Protein AF-A0A968KJP9-F1 (afdb_monomer)

Solvent-accessible surface area (backbone atoms only — not comparable to full-atom values): 11011 Å² total; per-residue (Å²): 133,86,78,61,75,66,46,77,35,29,35,32,30,33,51,67,34,71,71,40,53,52,52,50,55,53,51,51,50,53,46,52,53,37,49,54,53,32,71,74,42,84,50,65,73,59,25,54,52,38,49,50,57,37,49,52,49,53,47,50,64,68,68,53,72,48,63,34,83,79,49,72,43,81,52,61,67,61,51,40,70,76,46,66,55,70,93,40,37,48,69,38,49,21,31,30,42,62,46,79,44,70,59,84,79,68,97,57,59,80,85,64,32,52,47,84,45,72,44,83,71,43,69,69,66,92,70,72,46,73,50,74,90,51,44,67,58,47,61,66,72,53,74,61,90,68,82,57,78,72,56,93,82,61,67,75,80,77,64,63,72,63,54,50,71,43,72,44,70,46,99,82,54,53,36,32,54,76,46,80,43,80,49,131

Sequence (184 aa):
YRHQLPVQAYVVLELNGPAYQKWLAEAQKDLEIARNKVEREKNDKKKKSRKRDLKEIEIKIAMQSKLFAVDAGQEPGVLRNKYPDRSKYIIAPAAFKIHREKIYSKPLPASKRYFLSGRVDEILVEDIHVPNEFREFFIAEIKSPTIQYLPHDKPTSDLKPRYSVTVNYGKRYEPWIAAVNKLE

Secondary structure (DSSP, 8-state):
--PPPPEEEEEEEEESSHHHHHHHHHHHHHHHHHHHHHHT---HHHHHHHHHHHHHHHHHHHH--SEEEEEEES-HHHHHHH---TTTEEEEEEEEEEEEEEP-SS---GGGSEEEEEEEEEES----B--GGGHHHHHHH-SS-------TTS-GGGG--SEEEEEEE-TT--EEEEEEEE--

Structure (mmCIF, N/CA/C/O backbone):
data_AF-A0A968KJP9-F1
#
_entry.id   AF-A0A968KJP9-F1
#
loop_
_atom_site.group_PDB
_atom_site.id
_atom_site.type_symbol
_atom_site.label_atom_id
_atom_site.label_alt_id
_atom_site.label_comp_id
_atom_site.label_asym_id
_atom_site.label_entity_id
_atom_site.label_seq_id
_atom_site.pdbx_PDB_ins_code
_atom_site.Cartn_x
_atom_site.Cartn_y
_atom_site.Cartn_z
_atom_site.occupancy
_atom_site.B_iso_or_equiv
_atom_site.auth_seq_id
_atom_site.auth_comp_id
_atom_site.auth_asym_id
_atom_site.auth_atom_id
_atom_site.pdbx_PDB_model_num
ATOM 1 N N . TYR A 1 1 ? 24.061 -8.258 19.236 1.00 42.88 1 TYR A N 1
ATOM 2 C CA . TYR A 1 1 ? 22.980 -7.382 18.740 1.00 42.88 1 TYR A CA 1
ATOM 3 C C . TYR A 1 1 ? 21.710 -7.748 19.501 1.00 42.88 1 TYR A C 1
ATOM 5 O O . TYR A 1 1 ? 21.216 -8.851 19.311 1.00 42.88 1 TYR A O 1
ATOM 13 N N . ARG A 1 2 ? 21.233 -6.910 20.434 1.00 47.22 2 ARG A N 1
ATOM 14 C CA . ARG A 1 2 ? 19.927 -7.124 21.085 1.00 47.22 2 ARG A CA 1
ATOM 15 C C . ARG A 1 2 ? 18.859 -6.638 20.108 1.00 47.22 2 ARG A C 1
ATOM 17 O O . ARG A 1 2 ? 18.718 -5.433 19.932 1.00 47.22 2 ARG A O 1
ATOM 24 N N . HIS A 1 3 ? 18.178 -7.558 19.432 1.00 54.97 3 HIS A N 1
ATOM 25 C CA . HIS A 1 3 ? 16.960 -7.221 18.702 1.00 54.97 3 HIS A CA 1
ATOM 26 C C . HIS A 1 3 ? 15.916 -6.804 19.739 1.00 54.97 3 HIS A C 1
ATOM 28 O O . HIS A 1 3 ? 15.615 -7.571 20.652 1.00 54.97 3 HIS A O 1
ATOM 34 N N . GLN A 1 4 ? 15.441 -5.563 19.657 1.00 64.88 4 GLN A N 1
ATOM 35 C CA . GLN A 1 4 ? 14.319 -5.116 20.472 1.00 64.88 4 GLN A CA 1
ATOM 36 C C . GLN A 1 4 ? 13.084 -5.910 20.033 1.00 64.88 4 GLN A C 1
ATOM 38 O O . GLN A 1 4 ? 12.885 -6.119 18.833 1.00 64.88 4 GLN A O 1
ATOM 43 N N . LEU A 1 5 ? 12.300 -6.397 20.997 1.00 73.62 5 LEU A N 1
ATOM 44 C CA . LEU A 1 5 ? 11.046 -7.083 20.699 1.00 73.62 5 LEU A CA 1
ATOM 45 C C . LEU A 1 5 ? 10.133 -6.144 19.894 1.00 73.62 5 LEU A C 1
ATOM 47 O O . LEU A 1 5 ? 10.157 -4.934 20.152 1.00 73.62 5 LEU A O 1
ATOM 51 N N . PRO A 1 6 ? 9.359 -6.669 18.926 1.00 80.31 6 PRO A N 1
ATOM 52 C CA . PRO A 1 6 ? 8.397 -5.864 18.193 1.00 80.31 6 PRO A CA 1
ATOM 53 C C . PRO A 1 6 ? 7.481 -5.107 19.156 1.00 80.31 6 PRO A C 1
ATOM 55 O O . PRO A 1 6 ? 6.943 -5.685 20.100 1.00 80.31 6 PRO A O 1
ATOM 58 N N . VAL A 1 7 ? 7.329 -3.805 18.929 1.00 89.00 7 VAL A N 1
ATOM 59 C CA . VAL A 1 7 ? 6.438 -2.957 19.723 1.00 89.00 7 VAL A CA 1
ATOM 60 C C . VAL A 1 7 ? 5.074 -2.962 19.055 1.00 89.00 7 VAL A C 1
ATOM 62 O O . VAL A 1 7 ? 4.976 -2.653 17.869 1.00 89.00 7 VAL A O 1
ATOM 65 N N . GLN A 1 8 ? 4.028 -3.304 19.800 1.00 93.31 8 GLN A N 1
ATOM 66 C CA . GLN A 1 8 ? 2.658 -3.192 19.310 1.00 93.31 8 GLN A CA 1
ATOM 67 C C . GLN A 1 8 ? 2.174 -1.745 19.432 1.00 93.31 8 GLN A C 1
ATOM 69 O O . GLN A 1 8 ? 2.343 -1.106 20.471 1.00 93.31 8 GLN A O 1
ATOM 74 N N . ALA A 1 9 ? 1.596 -1.227 18.354 1.00 94.56 9 ALA A N 1
ATOM 75 C CA . ALA A 1 9 ? 0.971 0.088 18.284 1.00 94.56 9 ALA A CA 1
ATOM 76 C C . ALA A 1 9 ? -0.063 0.090 17.142 1.00 94.56 9 ALA A C 1
ATOM 78 O O . ALA A 1 9 ? -0.488 -0.968 16.680 1.00 94.56 9 ALA A O 1
ATOM 79 N N . TYR A 1 10 ? -0.464 1.266 16.669 1.00 95.81 10 TYR A N 1
ATOM 80 C CA . TYR A 1 10 ? -1.371 1.417 15.538 1.00 95.81 10 TYR A CA 1
ATOM 81 C C . TYR A 1 10 ? -0.668 2.096 14.371 1.00 95.81 10 TYR A C 1
ATOM 83 O O . TYR A 1 10 ? 0.100 3.041 14.560 1.00 95.81 10 TYR A O 1
ATOM 91 N N . VAL A 1 11 ? -0.958 1.629 13.160 1.00 96.25 11 VAL A N 1
ATOM 92 C CA . VAL A 1 11 ? -0.512 2.232 11.903 1.00 96.25 11 VAL A CA 1
ATOM 93 C C . VAL A 1 11 ? -1.683 2.928 11.220 1.00 96.25 11 VAL A C 1
ATOM 95 O O . VAL A 1 11 ? -2.809 2.425 11.226 1.00 96.25 11 VAL A O 1
ATOM 98 N N . VAL A 1 12 ? -1.411 4.080 10.611 1.00 97.06 12 VAL A N 1
ATOM 99 C CA . VAL A 1 12 ? -2.331 4.751 9.694 1.00 97.06 12 VAL A CA 1
ATOM 100 C C . VAL A 1 12 ? -1.960 4.365 8.274 1.00 97.06 12 VAL A C 1
ATOM 102 O O . VAL A 1 12 ? -0.843 4.621 7.817 1.00 97.06 12 VAL A O 1
ATOM 105 N N . LEU A 1 13 ? -2.914 3.759 7.582 1.00 96.38 13 LEU A N 1
ATOM 106 C CA . LEU A 1 13 ? -2.796 3.334 6.202 1.00 96.38 13 LEU A CA 1
ATOM 107 C C . LEU A 1 13 ? -3.656 4.238 5.319 1.00 96.38 13 LEU A C 1
ATOM 109 O O . LEU A 1 13 ? -4.871 4.319 5.497 1.00 96.38 13 LEU A O 1
ATOM 113 N N . GLU A 1 14 ? -3.016 4.914 4.375 1.00 97.50 14 GLU A N 1
ATOM 114 C CA . GLU A 1 14 ? -3.640 5.797 3.398 1.00 97.50 14 GLU A CA 1
ATOM 115 C C . GLU A 1 14 ? -3.905 5.046 2.093 1.00 97.50 14 GLU A C 1
ATOM 117 O O . GLU A 1 14 ? -2.990 4.482 1.485 1.00 97.50 14 GLU A O 1
ATOM 122 N N . LEU A 1 15 ? -5.159 5.051 1.645 1.00 96.06 15 LEU A N 1
ATOM 123 C CA . LEU A 1 15 ? -5.573 4.433 0.393 1.00 96.06 15 LEU A CA 1
ATOM 124 C C . LEU A 1 15 ? -5.413 5.411 -0.774 1.00 96.06 15 LEU A C 1
ATOM 126 O O . LEU A 1 15 ? -6.111 6.420 -0.851 1.00 96.06 15 LEU A O 1
ATOM 130 N N . ASN A 1 16 ? -4.544 5.066 -1.728 1.00 94.88 16 ASN A N 1
ATOM 131 C CA . ASN A 1 16 ? -4.364 5.779 -2.999 1.00 94.88 16 ASN A CA 1
ATOM 132 C C . ASN A 1 16 ? -4.066 7.289 -2.846 1.00 94.88 16 ASN A C 1
ATOM 134 O O . ASN A 1 16 ? -4.347 8.080 -3.750 1.00 94.88 16 ASN A O 1
ATOM 138 N N . GLY A 1 17 ? -3.514 7.699 -1.704 1.00 95.94 17 GLY A N 1
ATOM 139 C CA . GLY A 1 17 ? -3.237 9.099 -1.402 1.00 95.94 17 GLY A CA 1
ATOM 140 C C . GLY A 1 17 ? -1.855 9.573 -1.863 1.00 95.94 17 GLY A C 1
ATOM 141 O O . GLY A 1 17 ? -1.174 8.879 -2.630 1.00 95.94 17 GLY A O 1
ATOM 142 N N . PRO A 1 18 ? -1.426 10.773 -1.430 1.00 96.56 18 PRO A N 1
ATOM 143 C CA . PRO A 1 18 ? -0.179 11.396 -1.866 1.00 96.56 18 PRO A CA 1
ATOM 144 C C . PRO A 1 18 ? 1.066 10.519 -1.700 1.00 96.56 18 PRO A C 1
ATOM 146 O O . PRO A 1 18 ? 1.959 10.585 -2.547 1.00 96.56 18 PRO A O 1
ATOM 149 N N . ALA A 1 19 ? 1.129 9.675 -0.662 1.00 94.94 19 ALA A N 1
ATOM 150 C CA . ALA A 1 19 ? 2.264 8.773 -0.460 1.00 94.94 19 ALA A CA 1
ATOM 151 C C . ALA A 1 19 ? 2.407 7.763 -1.614 1.00 94.94 19 ALA A C 1
ATOM 153 O O . ALA A 1 19 ? 3.494 7.609 -2.177 1.00 94.94 19 ALA A O 1
ATOM 154 N N . TYR A 1 20 ? 1.294 7.147 -2.024 1.00 95.69 20 TYR A N 1
ATOM 155 C CA . TYR A 1 20 ? 1.254 6.259 -3.186 1.00 95.69 20 TYR A CA 1
ATOM 156 C C . TYR A 1 20 ? 1.547 7.013 -4.486 1.00 95.69 20 TYR A C 1
ATOM 158 O O . TYR A 1 20 ? 2.335 6.538 -5.298 1.00 95.69 20 TYR A O 1
ATOM 166 N N . GLN A 1 21 ? 0.965 8.202 -4.682 1.00 96.19 21 GLN A N 1
ATOM 167 C CA . GLN A 1 21 ? 1.185 8.985 -5.906 1.00 96.19 21 GLN A CA 1
ATOM 168 C C . GLN A 1 21 ? 2.654 9.381 -6.082 1.00 96.19 21 GLN A C 1
ATOM 170 O O . GLN A 1 21 ? 3.193 9.302 -7.186 1.00 96.19 21 GLN A O 1
ATOM 175 N N . LYS A 1 22 ? 3.330 9.757 -4.990 1.00 96.56 22 LYS A N 1
ATOM 176 C CA . LYS A 1 22 ? 4.764 10.055 -5.012 1.00 96.56 22 LYS A CA 1
ATOM 177 C C . LYS A 1 22 ? 5.579 8.823 -5.403 1.00 96.56 22 LYS A C 1
ATOM 179 O O . LYS A 1 22 ? 6.416 8.911 -6.298 1.00 96.56 22 LYS A O 1
ATOM 184 N N . TRP A 1 23 ? 5.302 7.683 -4.769 1.00 95.94 23 TRP A N 1
ATOM 185 C CA . TRP A 1 23 ? 5.952 6.417 -5.101 1.00 95.94 23 TRP A CA 1
ATOM 186 C C . TRP A 1 23 ? 5.721 6.024 -6.568 1.00 95.94 23 TRP A C 1
ATOM 188 O O . TRP A 1 23 ? 6.660 5.637 -7.260 1.00 95.94 23 TRP A O 1
ATOM 198 N N . LEU A 1 24 ? 4.491 6.180 -7.068 1.00 95.75 24 LEU A N 1
ATOM 199 C CA . LEU A 1 24 ? 4.130 5.858 -8.446 1.00 95.75 24 LEU A CA 1
ATOM 200 C C . LEU A 1 24 ? 4.893 6.737 -9.441 1.00 95.75 24 LEU A C 1
ATOM 202 O O . LEU A 1 24 ? 5.407 6.226 -10.432 1.00 95.75 24 LEU A O 1
ATOM 206 N N . ALA A 1 25 ? 5.014 8.037 -9.165 1.00 96.62 25 ALA A N 1
ATOM 207 C CA . ALA A 1 25 ? 5.766 8.959 -10.010 1.00 96.62 25 ALA A CA 1
ATOM 208 C C . ALA A 1 25 ? 7.266 8.613 -10.066 1.00 96.62 25 ALA A C 1
ATOM 210 O O . ALA A 1 25 ? 7.889 8.730 -11.121 1.00 96.62 25 ALA A O 1
ATOM 211 N N . GLU A 1 26 ? 7.857 8.180 -8.950 1.00 95.81 26 GLU A N 1
ATOM 212 C CA . GLU A 1 26 ? 9.244 7.695 -8.908 1.00 95.81 26 GLU A CA 1
ATOM 213 C C . GLU A 1 26 ? 9.394 6.388 -9.701 1.00 95.81 26 GLU A C 1
ATOM 215 O O . GLU A 1 26 ? 10.247 6.296 -10.584 1.00 95.81 26 GLU A O 1
ATOM 220 N N . ALA A 1 27 ? 8.497 5.423 -9.488 1.00 94.31 27 ALA A N 1
ATOM 221 C CA . ALA A 1 27 ? 8.520 4.147 -10.195 1.00 94.31 27 ALA A CA 1
ATOM 222 C C . ALA A 1 27 ? 8.316 4.303 -11.715 1.00 94.31 27 ALA A C 1
ATOM 224 O O . ALA A 1 27 ? 8.960 3.612 -12.504 1.00 94.31 27 ALA A O 1
ATOM 225 N N . GLN A 1 28 ? 7.466 5.238 -12.150 1.00 94.81 28 GLN A N 1
ATOM 226 C CA . GLN A 1 28 ? 7.280 5.563 -13.568 1.00 94.81 28 GLN A CA 1
ATOM 227 C C . GLN A 1 28 ? 8.547 6.149 -14.201 1.00 94.81 28 GLN A C 1
ATOM 229 O O . GLN A 1 28 ? 8.875 5.810 -15.338 1.00 94.81 28 GLN A O 1
ATOM 234 N N . LYS A 1 29 ? 9.300 6.985 -13.475 1.00 96.25 29 LYS A N 1
ATOM 235 C CA . LYS A 1 29 ? 10.598 7.485 -13.956 1.00 96.25 29 LYS A CA 1
ATOM 236 C C . LYS A 1 29 ? 11.604 6.348 -14.113 1.00 96.25 29 LYS A C 1
ATOM 238 O O . LYS A 1 29 ? 12.280 6.275 -15.139 1.00 96.25 29 LYS A O 1
ATOM 243 N N . ASP A 1 30 ? 11.675 5.447 -13.137 1.00 94.44 30 ASP A N 1
ATOM 244 C CA . ASP A 1 30 ? 12.553 4.275 -13.203 1.00 94.44 30 ASP A CA 1
ATOM 245 C C . ASP A 1 30 ? 12.193 3.363 -14.384 1.00 94.44 30 ASP A C 1
ATOM 247 O O . ASP A 1 30 ? 13.083 2.874 -15.087 1.00 94.44 30 ASP A O 1
ATOM 251 N N . LEU A 1 31 ? 10.894 3.194 -14.650 1.00 94.94 31 LEU A N 1
ATOM 252 C CA . LEU A 1 31 ? 10.383 2.444 -15.793 1.00 94.94 31 LEU A CA 1
ATOM 253 C C . LEU A 1 31 ? 10.846 3.055 -17.124 1.00 94.94 31 LEU A C 1
ATOM 255 O O . LEU A 1 31 ? 11.379 2.345 -17.976 1.00 94.94 31 LEU A O 1
ATOM 259 N N . GLU A 1 32 ? 10.706 4.369 -17.291 1.00 96.00 32 GLU A N 1
ATOM 260 C CA . GLU A 1 32 ? 11.162 5.088 -18.488 1.00 96.00 32 GLU A CA 1
ATOM 261 C C . GLU A 1 32 ? 12.683 4.991 -18.677 1.00 96.00 32 GLU A C 1
ATOM 263 O O . GLU A 1 32 ? 13.178 4.748 -19.783 1.00 96.00 32 GLU A O 1
ATOM 268 N N . ILE A 1 33 ? 13.458 5.105 -17.595 1.00 95.75 33 ILE A N 1
ATOM 269 C CA . ILE A 1 33 ? 14.914 4.914 -17.636 1.00 95.75 33 ILE A CA 1
ATOM 270 C C . ILE A 1 33 ? 15.258 3.483 -18.079 1.00 95.75 33 ILE A C 1
ATOM 272 O O . ILE A 1 33 ? 16.158 3.290 -18.903 1.00 95.75 33 ILE A O 1
ATOM 276 N N . ALA A 1 34 ? 14.558 2.474 -17.556 1.00 94.19 34 ALA A N 1
ATOM 277 C CA . ALA A 1 34 ? 14.766 1.077 -17.927 1.00 94.19 34 ALA A CA 1
ATOM 278 C C . ALA A 1 34 ? 14.413 0.808 -19.400 1.00 94.19 34 ALA A C 1
ATOM 280 O O . ALA A 1 34 ? 15.199 0.165 -20.102 1.00 94.19 34 ALA A O 1
ATOM 281 N N . ARG A 1 35 ? 13.303 1.367 -19.905 1.00 95.25 35 ARG A N 1
ATOM 282 C CA . ARG A 1 35 ? 12.910 1.288 -21.327 1.00 95.25 35 ARG A CA 1
ATOM 283 C C . ARG A 1 35 ? 13.990 1.850 -22.243 1.00 95.25 35 ARG A C 1
ATOM 285 O O . ARG A 1 35 ? 14.494 1.139 -23.112 1.00 95.25 35 ARG A O 1
ATOM 292 N N . ASN A 1 36 ? 14.451 3.066 -21.956 1.00 95.06 36 ASN A N 1
ATOM 293 C CA . ASN A 1 36 ? 15.534 3.709 -22.701 1.00 95.06 36 ASN A CA 1
ATOM 294 C C . ASN A 1 36 ? 16.824 2.866 -22.711 1.00 95.06 36 ASN A C 1
ATOM 296 O O . ASN A 1 36 ? 17.523 2.781 -23.725 1.00 95.06 36 ASN A O 1
ATOM 300 N N . LYS A 1 37 ? 17.161 2.208 -21.592 1.00 94.12 37 LYS A N 1
ATOM 301 C CA . LYS A 1 37 ? 18.316 1.299 -21.525 1.00 94.12 37 LYS A CA 1
ATOM 302 C C . LYS A 1 37 ? 18.136 0.077 -22.428 1.00 94.12 37 LYS A C 1
ATOM 304 O O . LYS A 1 37 ? 19.123 -0.362 -23.018 1.00 94.12 37 LYS A O 1
ATOM 309 N N . VAL A 1 38 ? 16.936 -0.492 -22.536 1.00 94.38 38 VAL A N 1
ATOM 310 C CA . VAL A 1 38 ? 16.661 -1.632 -23.431 1.00 94.38 38 VAL A CA 1
ATOM 311 C C . VAL A 1 38 ? 16.813 -1.230 -24.897 1.00 94.38 38 VAL A C 1
ATOM 313 O O . VAL A 1 38 ? 17.439 -1.962 -25.664 1.00 94.38 38 VAL A O 1
ATOM 316 N N . GLU A 1 39 ? 16.272 -0.076 -25.285 1.00 93.62 39 GLU A N 1
ATOM 317 C CA . GLU A 1 39 ? 16.293 0.409 -26.671 1.00 93.62 39 GLU A CA 1
ATOM 318 C C . GLU A 1 39 ? 17.706 0.703 -27.171 1.00 93.62 39 GLU A C 1
ATOM 320 O O . GLU A 1 39 ? 18.073 0.315 -28.280 1.00 93.62 39 GLU A O 1
ATOM 325 N N . ARG A 1 40 ? 18.530 1.335 -26.328 1.00 93.88 40 ARG A N 1
ATOM 326 C CA . ARG A 1 40 ? 19.912 1.703 -26.671 1.00 93.88 40 ARG A CA 1
ATOM 327 C C . ARG A 1 40 ? 20.889 0.524 -26.641 1.00 93.88 40 ARG A C 1
ATOM 329 O O . ARG A 1 40 ? 22.037 0.682 -27.052 1.00 93.88 40 ARG A O 1
ATOM 336 N N . GLU A 1 41 ? 20.487 -0.637 -26.122 1.00 94.06 41 GLU A N 1
ATOM 337 C CA . GLU A 1 41 ? 21.359 -1.812 -26.055 1.00 94.06 41 GLU A CA 1
ATOM 338 C C . GLU A 1 41 ? 21.433 -2.525 -27.407 1.00 94.06 41 GLU A C 1
ATOM 340 O O . GLU A 1 41 ? 20.430 -3.012 -27.932 1.00 94.06 41 GLU A O 1
ATOM 345 N N . LYS A 1 42 ? 22.652 -2.618 -27.944 1.00 91.81 42 LYS A N 1
ATOM 346 C CA . LYS A 1 42 ? 22.942 -3.283 -29.220 1.00 91.81 42 LYS A CA 1
ATOM 347 C C . LYS A 1 42 ? 23.378 -4.735 -29.032 1.00 91.81 42 LYS A C 1
ATOM 349 O O . LYS A 1 42 ? 23.304 -5.515 -29.970 1.00 91.81 42 LYS A O 1
ATOM 354 N N . ASN A 1 43 ? 23.843 -5.108 -27.839 1.00 95.56 43 ASN A N 1
ATOM 355 C CA . ASN A 1 43 ? 24.247 -6.477 -27.540 1.00 95.56 43 ASN A CA 1
ATOM 356 C C . ASN A 1 43 ? 23.038 -7.325 -27.117 1.00 95.56 43 ASN A C 1
ATOM 358 O O . ASN A 1 43 ? 22.442 -7.067 -26.073 1.00 95.56 43 ASN A O 1
ATOM 362 N N . ASP A 1 44 ? 22.730 -8.389 -27.860 1.00 90.56 44 ASP A N 1
ATOM 363 C CA . ASP A 1 44 ? 21.542 -9.223 -27.621 1.00 90.56 44 ASP A CA 1
ATOM 364 C C . ASP A 1 44 ? 21.482 -9.858 -26.226 1.00 90.56 44 ASP A C 1
ATOM 366 O O . ASP A 1 44 ? 20.419 -9.876 -25.595 1.00 90.56 44 ASP A O 1
ATOM 370 N N . LYS A 1 45 ? 22.617 -10.331 -25.689 1.00 90.88 45 LYS A N 1
ATOM 371 C CA . LYS A 1 45 ? 22.666 -10.917 -24.337 1.00 90.88 45 LYS A CA 1
ATOM 372 C C . LYS A 1 45 ? 22.334 -9.865 -23.277 1.00 90.88 45 LYS A C 1
ATOM 374 O O . LYS A 1 45 ? 21.510 -10.116 -22.395 1.00 90.88 45 LYS A O 1
ATOM 379 N N . LYS A 1 46 ? 22.925 -8.671 -23.381 1.00 91.62 46 LYS A N 1
ATOM 380 C CA . LYS A 1 46 ? 22.639 -7.555 -22.462 1.00 91.62 46 LYS A CA 1
ATOM 381 C C . LYS A 1 46 ? 21.220 -7.020 -22.643 1.00 91.62 46 LYS A C 1
ATOM 383 O O . LYS A 1 46 ? 20.560 -6.717 -21.653 1.00 91.62 46 LYS A O 1
ATOM 388 N N . LYS A 1 47 ? 20.716 -6.969 -23.878 1.00 92.94 47 LYS A N 1
ATOM 389 C CA . LYS A 1 47 ? 19.347 -6.542 -24.191 1.00 92.94 47 LYS A CA 1
ATOM 390 C C . LYS A 1 47 ? 18.325 -7.472 -23.548 1.00 92.94 47 LYS A C 1
ATOM 392 O O . LYS A 1 47 ? 17.363 -6.995 -22.954 1.00 92.94 47 LYS A O 1
ATOM 397 N N . LYS A 1 48 ? 18.564 -8.789 -23.590 1.00 91.75 48 LYS A N 1
ATOM 398 C CA . LYS A 1 48 ? 17.732 -9.783 -22.896 1.00 91.75 48 LYS A CA 1
ATOM 399 C C . LYS A 1 48 ? 17.734 -9.576 -21.380 1.00 91.75 48 LYS A C 1
ATOM 401 O O . LYS A 1 48 ? 16.667 -9.635 -20.781 1.00 91.75 48 LYS A O 1
ATOM 406 N N . SER A 1 49 ? 18.892 -9.299 -20.773 1.00 91.62 49 SER A N 1
ATOM 407 C CA . SER A 1 49 ? 18.973 -8.977 -19.339 1.00 91.62 49 SER A CA 1
ATOM 408 C C . SER A 1 49 ? 18.159 -7.729 -18.999 1.00 91.62 49 SER A C 1
ATOM 410 O O . SER A 1 49 ? 17.275 -7.794 -18.159 1.00 91.62 49 SER A O 1
ATOM 412 N N . ARG A 1 50 ? 18.364 -6.624 -19.727 1.00 92.94 50 ARG A N 1
ATOM 413 C CA . ARG A 1 50 ? 17.642 -5.363 -19.487 1.00 92.94 50 ARG A CA 1
ATOM 414 C C . ARG A 1 50 ? 16.130 -5.497 -19.675 1.00 92.94 50 ARG A C 1
ATOM 416 O O . ARG A 1 50 ? 15.369 -4.834 -18.984 1.00 92.94 50 ARG A O 1
ATOM 423 N N . LYS A 1 51 ? 15.682 -6.356 -20.601 1.00 92.25 51 LYS A N 1
ATOM 424 C CA . LYS A 1 51 ? 14.255 -6.675 -20.769 1.00 92.25 51 LYS A CA 1
ATOM 425 C C . LYS A 1 51 ? 13.663 -7.365 -19.536 1.00 92.25 51 LYS A C 1
ATOM 427 O O . LYS A 1 51 ? 12.500 -7.125 -19.239 1.00 92.25 51 LYS A O 1
ATOM 432 N N . ARG A 1 52 ? 14.439 -8.194 -18.826 1.00 89.50 52 ARG A N 1
ATOM 433 C CA . ARG A 1 52 ? 14.000 -8.800 -17.557 1.00 89.50 52 ARG A CA 1
ATOM 434 C C . ARG A 1 52 ? 13.882 -7.741 -16.468 1.00 89.50 52 ARG A C 1
ATOM 436 O O . ARG A 1 52 ? 12.826 -7.654 -15.860 1.00 89.50 52 ARG A O 1
ATOM 443 N N . ASP A 1 53 ? 14.891 -6.885 -16.317 1.00 90.19 53 ASP A N 1
ATOM 444 C CA . ASP A 1 53 ? 14.861 -5.788 -15.337 1.00 90.19 53 ASP A CA 1
ATOM 445 C C . ASP A 1 53 ? 13.655 -4.860 -15.578 1.00 90.19 53 ASP A C 1
ATOM 447 O O . ASP A 1 53 ? 12.940 -4.488 -14.651 1.00 90.19 53 ASP A O 1
ATOM 451 N N . LEU A 1 54 ? 13.386 -4.523 -16.847 1.00 92.25 54 LEU A N 1
ATOM 452 C CA . LEU A 1 54 ? 12.209 -3.748 -17.241 1.00 92.25 54 LEU A CA 1
ATOM 453 C C . LEU A 1 54 ? 10.909 -4.448 -16.820 1.00 92.25 54 LEU A C 1
ATOM 455 O O . LEU A 1 54 ? 10.041 -3.823 -16.215 1.00 92.25 54 LEU A O 1
ATOM 459 N N . LYS A 1 55 ? 10.788 -5.746 -17.113 1.00 89.44 55 LYS A N 1
ATOM 460 C CA . LYS A 1 55 ? 9.608 -6.546 -16.774 1.00 89.44 55 LYS A CA 1
ATOM 461 C C . LYS A 1 55 ? 9.382 -6.629 -15.262 1.00 89.44 55 LYS A C 1
ATOM 463 O O . LYS A 1 55 ? 8.239 -6.555 -14.819 1.00 89.44 55 LYS A O 1
ATOM 468 N N . GLU A 1 56 ? 10.445 -6.738 -14.470 1.00 87.94 56 GLU A N 1
ATOM 469 C CA . GLU A 1 56 ? 10.361 -6.737 -13.005 1.00 87.94 56 GLU A CA 1
ATOM 470 C C . GLU A 1 56 ? 9.809 -5.415 -12.464 1.00 87.94 56 GLU A C 1
ATOM 472 O O . GLU A 1 56 ? 8.959 -5.424 -11.571 1.00 87.94 56 GLU A O 1
ATOM 477 N N . ILE A 1 57 ? 10.221 -4.280 -13.038 1.00 90.75 57 ILE A N 1
ATOM 478 C CA . ILE A 1 57 ? 9.670 -2.965 -12.678 1.00 90.75 57 ILE A CA 1
ATOM 479 C C . ILE A 1 57 ? 8.186 -2.880 -13.059 1.00 90.75 57 ILE A C 1
ATOM 481 O O . ILE A 1 57 ? 7.378 -2.427 -12.249 1.00 90.75 57 ILE A O 1
ATOM 485 N N . GLU A 1 58 ? 7.798 -3.348 -14.250 1.00 89.56 58 GLU A N 1
ATOM 486 C CA . GLU A 1 58 ? 6.392 -3.362 -14.682 1.00 89.56 58 GLU A CA 1
ATOM 487 C C . GLU A 1 58 ? 5.507 -4.203 -13.753 1.00 89.56 58 GLU A C 1
ATOM 489 O O . GLU A 1 58 ? 4.432 -3.755 -13.353 1.00 89.56 58 GLU A O 1
ATOM 494 N N . ILE A 1 59 ? 5.970 -5.398 -13.373 1.00 85.12 59 ILE A N 1
ATOM 495 C CA . ILE A 1 59 ? 5.267 -6.269 -12.422 1.00 85.12 59 ILE A CA 1
ATOM 496 C C . ILE A 1 59 ? 5.176 -5.589 -11.054 1.00 85.12 59 ILE A C 1
ATOM 498 O O . ILE A 1 59 ? 4.096 -5.549 -10.468 1.00 85.12 59 ILE A O 1
ATOM 502 N N . LYS A 1 60 ? 6.273 -5.001 -10.561 1.00 87.75 60 LYS A N 1
ATOM 503 C CA . LYS A 1 60 ? 6.288 -4.279 -9.283 1.00 87.75 60 LYS A CA 1
ATOM 504 C C . LYS A 1 60 ? 5.266 -3.142 -9.270 1.00 87.75 60 LYS A C 1
ATOM 506 O O . LYS A 1 60 ? 4.535 -3.013 -8.298 1.00 87.75 60 LYS A O 1
ATOM 511 N N . ILE A 1 61 ? 5.184 -2.348 -10.340 1.00 89.31 61 ILE A N 1
ATOM 512 C CA . ILE A 1 61 ? 4.191 -1.268 -10.467 1.00 89.31 61 ILE A CA 1
ATOM 513 C C . ILE A 1 61 ? 2.767 -1.823 -10.468 1.00 89.31 61 ILE A C 1
ATOM 515 O O . ILE A 1 61 ? 1.913 -1.298 -9.759 1.00 89.31 61 ILE A O 1
ATOM 519 N N . ALA A 1 62 ? 2.514 -2.886 -11.232 1.00 84.75 62 ALA A N 1
ATOM 520 C CA . ALA A 1 62 ? 1.185 -3.480 -11.347 1.00 84.75 62 ALA A CA 1
ATOM 521 C C . ALA A 1 62 ? 0.699 -4.137 -10.042 1.00 84.75 62 ALA A C 1
ATOM 523 O O . ALA A 1 62 ? -0.491 -4.088 -9.742 1.00 84.75 62 ALA A O 1
ATOM 524 N N . MET A 1 63 ? 1.606 -4.745 -9.274 1.00 82.38 63 MET A N 1
ATOM 525 C CA . MET A 1 63 ? 1.279 -5.481 -8.048 1.00 82.38 63 MET A CA 1
ATOM 526 C C . MET A 1 63 ? 1.365 -4.644 -6.772 1.00 82.38 63 MET A C 1
ATOM 528 O O . MET A 1 63 ? 0.921 -5.103 -5.718 1.00 82.38 63 MET A O 1
ATOM 532 N N . GLN A 1 64 ? 1.961 -3.451 -6.821 1.00 88.25 64 GLN A N 1
ATOM 533 C CA . GLN A 1 64 ? 2.113 -2.632 -5.627 1.00 88.25 64 GLN A CA 1
ATOM 534 C C . GLN A 1 64 ? 0.741 -2.274 -5.052 1.00 88.25 64 GLN A C 1
ATOM 536 O O . GLN A 1 64 ? -0.114 -1.691 -5.722 1.00 88.25 64 GLN A O 1
ATOM 541 N N . SER A 1 65 ? 0.558 -2.575 -3.766 1.00 89.69 65 SER A N 1
ATOM 542 C CA . SER A 1 65 ? -0.619 -2.132 -3.026 1.00 89.69 65 SER A CA 1
ATOM 543 C C . SER A 1 65 ? -0.725 -0.610 -3.058 1.00 89.69 65 SER A C 1
ATOM 545 O O . SER A 1 65 ? 0.253 0.084 -2.796 1.00 89.69 65 SER A O 1
ATOM 547 N N . LYS A 1 66 ? -1.929 -0.085 -3.304 1.00 92.50 66 LYS A N 1
ATOM 548 C CA . LYS A 1 66 ? -2.220 1.356 -3.196 1.00 92.50 66 LYS A CA 1
ATOM 549 C C . LYS A 1 66 ? -2.346 1.832 -1.745 1.00 92.50 66 LYS A C 1
ATOM 551 O O . LYS A 1 66 ? -2.588 3.014 -1.522 1.00 92.50 66 LYS A O 1
ATOM 556 N N . LEU A 1 67 ? -2.243 0.924 -0.776 1.00 93.25 67 LEU A N 1
ATOM 557 C CA . LEU A 1 67 ? -2.370 1.197 0.649 1.00 93.25 67 LEU A CA 1
ATOM 558 C C . LEU A 1 67 ? -0.980 1.440 1.255 1.00 93.25 67 LEU A C 1
ATOM 560 O O . LEU A 1 67 ? -0.142 0.539 1.249 1.00 93.25 67 LEU A O 1
ATOM 564 N N . PHE A 1 68 ? -0.728 2.652 1.753 1.00 95.06 68 PHE A N 1
ATOM 565 C CA . PHE A 1 68 ? 0.589 3.085 2.238 1.00 95.06 68 PHE A CA 1
ATOM 566 C C . PHE A 1 68 ? 0.553 3.472 3.715 1.00 95.06 68 PHE A C 1
ATOM 568 O O . PHE A 1 68 ? -0.338 4.196 4.144 1.00 95.06 68 PHE A O 1
ATOM 575 N N . ALA A 1 69 ? 1.551 3.042 4.489 1.00 95.00 69 ALA A N 1
ATOM 576 C CA . ALA A 1 69 ? 1.733 3.512 5.860 1.00 95.00 69 ALA A CA 1
ATOM 577 C C . ALA A 1 69 ? 2.236 4.961 5.863 1.00 95.00 69 ALA A C 1
ATOM 579 O O . ALA A 1 69 ? 3.281 5.253 5.279 1.00 95.00 69 ALA A O 1
ATOM 580 N N . VAL A 1 70 ? 1.494 5.856 6.516 1.00 95.88 70 VAL A N 1
ATOM 581 C CA . VAL A 1 70 ? 1.789 7.303 6.543 1.00 95.88 70 VAL A CA 1
ATOM 582 C C . VAL A 1 70 ? 2.036 7.850 7.945 1.00 95.88 70 VAL A C 1
ATOM 584 O O . VAL A 1 70 ? 2.653 8.902 8.087 1.00 95.88 70 VAL A O 1
ATOM 587 N N . ASP A 1 71 ? 1.578 7.147 8.980 1.00 95.38 71 ASP A N 1
ATOM 588 C CA . ASP A 1 71 ? 1.753 7.548 10.375 1.00 95.38 71 ASP A CA 1
ATOM 589 C C . ASP A 1 71 ? 1.633 6.335 11.304 1.00 95.38 71 ASP A C 1
ATOM 591 O O . ASP A 1 71 ? 1.149 5.273 10.900 1.00 95.38 71 ASP A O 1
ATOM 595 N N . ALA A 1 72 ? 2.051 6.495 12.555 1.00 94.75 72 ALA A N 1
ATOM 596 C CA . ALA A 1 72 ? 1.908 5.484 13.590 1.00 94.75 72 ALA A CA 1
ATOM 597 C C . ALA A 1 72 ? 1.800 6.122 14.978 1.00 94.75 72 ALA A C 1
ATOM 599 O O . ALA A 1 72 ? 2.324 7.204 15.232 1.00 94.75 72 ALA A O 1
ATOM 600 N N . GLY A 1 73 ? 1.144 5.433 15.905 1.00 94.00 73 GLY A N 1
ATOM 601 C CA . GLY A 1 73 ? 0.971 5.932 17.264 1.00 94.00 73 GLY A CA 1
ATOM 602 C C . GLY A 1 73 ? 0.422 4.881 18.214 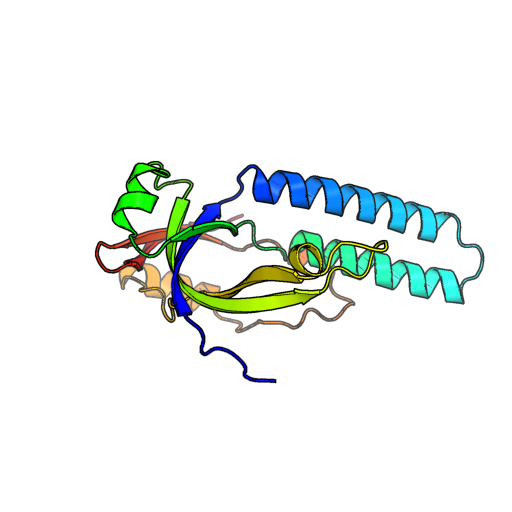1.00 94.00 73 GLY A C 1
ATOM 603 O O . GLY A 1 73 ? -0.158 3.885 17.791 1.00 94.00 73 GLY A O 1
ATOM 604 N N . GLN A 1 74 ? 0.611 5.106 19.512 1.00 94.50 74 GLN A N 1
ATOM 605 C CA . GLN A 1 74 ? 0.080 4.221 20.555 1.00 94.50 74 GLN A CA 1
ATOM 606 C C . GLN A 1 74 ? -1.425 4.415 20.765 1.00 94.50 74 GLN A C 1
ATOM 608 O O . GLN A 1 74 ? -2.130 3.457 21.055 1.00 94.50 74 GLN A O 1
ATOM 613 N N . GLU A 1 75 ? -1.913 5.642 20.566 1.00 95.38 75 GLU A N 1
ATOM 614 C CA . GLU A 1 75 ? -3.295 6.026 20.842 1.00 95.38 75 GLU A CA 1
ATOM 615 C C . GLU A 1 75 ? -4.106 6.144 19.544 1.00 95.38 75 GLU A C 1
ATOM 617 O O . GLU A 1 75 ? -3.992 7.141 18.817 1.00 95.38 75 GLU A O 1
ATOM 622 N N . PRO A 1 76 ? -4.971 5.169 19.226 1.00 95.19 76 PRO A N 1
ATOM 623 C CA . PRO A 1 76 ? -5.687 5.171 17.958 1.00 95.19 76 PRO A CA 1
ATOM 624 C C . PRO A 1 76 ? -6.761 6.264 17.889 1.00 95.19 76 PRO A C 1
ATOM 626 O O . PRO A 1 76 ? -7.110 6.706 16.796 1.00 95.19 76 PRO A O 1
ATOM 629 N N . GLY A 1 77 ? -7.268 6.742 19.033 1.00 95.38 77 GLY A N 1
ATOM 630 C CA . GLY A 1 77 ? -8.182 7.887 19.092 1.00 95.38 77 GLY A CA 1
ATOM 631 C C . GLY A 1 77 ? -7.515 9.188 18.637 1.00 95.38 77 GLY A C 1
ATOM 632 O O . GLY A 1 77 ? -8.095 9.939 17.854 1.00 95.38 77 GLY A O 1
ATOM 633 N N . VAL A 1 78 ? -6.259 9.411 19.040 1.00 97.19 78 VAL A N 1
ATOM 634 C CA . VAL A 1 78 ? -5.454 10.561 18.593 1.00 97.19 78 VAL A CA 1
ATOM 635 C C . VAL A 1 78 ? -5.212 10.483 17.087 1.00 97.19 78 VAL A C 1
ATOM 637 O O . VAL A 1 78 ? -5.420 11.467 16.375 1.00 97.19 78 VAL A O 1
ATOM 640 N N . LEU A 1 79 ? -4.856 9.296 16.584 1.00 97.25 79 LEU A N 1
ATOM 641 C CA . LEU A 1 79 ? -4.708 9.064 15.147 1.00 97.25 79 LEU A CA 1
ATOM 642 C C . LEU A 1 79 ? -6.026 9.312 14.402 1.00 97.25 79 LEU A C 1
ATOM 644 O O . LEU A 1 79 ? -6.024 9.978 13.373 1.00 97.25 79 LEU A O 1
ATOM 648 N N . ARG A 1 80 ? -7.169 8.849 14.923 1.00 95.75 80 ARG A N 1
ATOM 649 C CA . ARG A 1 80 ? -8.472 9.065 14.275 1.00 95.75 80 ARG A CA 1
ATOM 650 C C . ARG A 1 80 ? -8.874 10.537 14.247 1.00 95.75 80 ARG A C 1
ATOM 652 O O . ARG A 1 80 ? -9.460 10.965 13.259 1.00 95.75 80 ARG A O 1
ATOM 659 N N . ASN A 1 81 ? -8.532 11.310 15.274 1.00 97.31 81 ASN A N 1
ATOM 660 C CA . ASN A 1 81 ? -8.765 12.755 15.276 1.00 97.31 81 ASN A CA 1
ATOM 661 C C . ASN A 1 81 ? -7.908 13.470 14.220 1.00 97.31 81 ASN A C 1
ATOM 663 O O . ASN A 1 81 ? -8.392 14.387 13.563 1.00 97.31 81 ASN A O 1
ATOM 667 N N . LYS A 1 82 ? -6.658 13.029 14.023 1.00 97.94 82 LYS A N 1
ATOM 668 C CA . LYS A 1 82 ? -5.757 13.562 12.989 1.00 97.94 82 LYS A CA 1
ATOM 669 C C . LYS A 1 82 ? -6.155 13.129 11.570 1.00 97.94 82 LYS A C 1
ATOM 671 O O . LYS A 1 82 ? -6.012 13.910 10.635 1.00 97.94 82 LYS A O 1
ATOM 676 N N . TYR A 1 83 ? -6.689 11.916 11.420 1.00 97.19 83 TYR A N 1
ATOM 677 C CA . TYR A 1 83 ? -7.117 11.316 10.151 1.00 97.19 83 TYR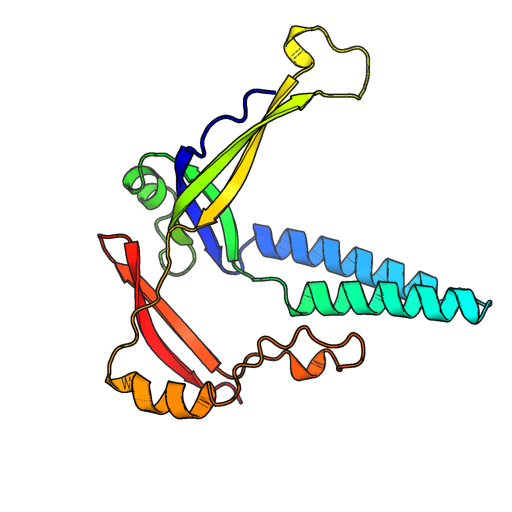 A CA 1
ATOM 678 C C . TYR A 1 83 ? -8.616 10.942 10.183 1.00 97.19 83 TYR A C 1
ATOM 680 O O . TYR A 1 83 ? -8.978 9.756 10.249 1.00 97.19 83 TYR A O 1
ATOM 688 N N . PRO A 1 84 ? -9.520 11.943 10.153 1.00 96.50 84 PRO A N 1
ATOM 689 C CA . PRO A 1 84 ? -10.953 11.721 10.351 1.00 96.50 84 PRO A CA 1
ATOM 690 C C . PRO A 1 84 ? -11.647 11.057 9.152 1.00 96.50 84 PRO A C 1
ATOM 692 O O . PRO A 1 84 ? -12.650 10.368 9.340 1.00 96.50 84 PRO A O 1
ATOM 695 N N . ASP A 1 85 ? -11.116 11.218 7.935 1.00 96.06 85 ASP A N 1
ATOM 696 C CA . ASP A 1 85 ? -11.701 10.664 6.708 1.00 96.06 85 ASP A CA 1
ATOM 697 C C . ASP A 1 85 ? -11.524 9.136 6.639 1.00 96.06 85 ASP A C 1
ATOM 699 O O . ASP A 1 85 ? -10.470 8.606 6.278 1.00 96.06 85 ASP A O 1
ATOM 703 N N . ARG A 1 86 ? -12.592 8.412 6.984 1.00 93.12 86 ARG A N 1
ATOM 704 C CA . ARG A 1 86 ? -12.627 6.941 7.004 1.00 93.12 86 ARG A CA 1
ATOM 705 C C . ARG A 1 86 ? -12.625 6.306 5.615 1.00 93.12 86 ARG A C 1
ATOM 707 O O . ARG A 1 86 ? -12.347 5.118 5.522 1.00 93.12 86 ARG A O 1
ATOM 714 N N . SER A 1 87 ? -12.916 7.070 4.561 1.00 92.50 87 SER A N 1
ATOM 715 C CA . SER A 1 87 ? -12.858 6.565 3.184 1.00 92.50 87 SER A CA 1
ATOM 716 C C . SER A 1 87 ? -11.424 6.493 2.650 1.00 92.50 87 SER A C 1
ATOM 718 O O . SER A 1 87 ? -11.151 5.747 1.712 1.00 92.50 87 SER A O 1
ATOM 720 N N . LYS A 1 88 ? -10.501 7.242 3.269 1.00 94.94 88 LYS A N 1
ATOM 721 C CA . LYS A 1 88 ? -9.091 7.327 2.865 1.00 94.94 88 LYS A CA 1
ATOM 722 C C . LYS A 1 88 ? -8.131 6.686 3.856 1.00 94.94 88 LYS A C 1
ATOM 724 O O . LYS A 1 88 ? -7.099 6.175 3.428 1.00 94.94 88 LYS A O 1
ATOM 729 N N . TYR A 1 89 ? -8.452 6.718 5.151 1.00 96.50 89 TYR A N 1
ATOM 730 C CA . TYR A 1 89 ? -7.540 6.292 6.212 1.00 96.50 89 TYR A CA 1
ATOM 731 C C . TYR A 1 89 ? -8.088 5.139 7.053 1.00 96.50 89 TYR A C 1
ATOM 733 O O . TYR A 1 89 ? -9.071 5.279 7.802 1.00 96.50 89 TYR A O 1
ATOM 741 N N . ILE A 1 90 ? -7.363 4.024 7.005 1.00 95.12 90 ILE A N 1
ATOM 742 C CA . ILE A 1 90 ? -7.518 2.888 7.912 1.00 95.12 90 ILE A CA 1
ATOM 743 C C . ILE A 1 90 ? -6.545 3.067 9.076 1.00 95.12 90 ILE A C 1
ATOM 745 O O . ILE A 1 90 ? -5.401 3.471 8.891 1.00 95.12 90 ILE A O 1
ATOM 749 N N . ILE A 1 91 ? -7.014 2.761 10.283 1.00 95.81 91 ILE A N 1
ATOM 750 C CA . ILE A 1 91 ? -6.163 2.642 11.467 1.00 95.81 91 ILE A CA 1
ATOM 751 C C . ILE A 1 91 ? -6.225 1.180 11.865 1.00 95.81 91 ILE A C 1
ATOM 753 O O . ILE A 1 91 ? -7.319 0.682 12.131 1.00 95.81 91 ILE A O 1
ATOM 757 N N . ALA A 1 92 ? -5.079 0.510 11.868 1.00 95.44 92 ALA A N 1
ATOM 758 C CA . ALA A 1 92 ? -4.985 -0.914 12.155 1.00 95.44 92 ALA A CA 1
ATOM 759 C C . ALA A 1 92 ? -3.942 -1.171 13.252 1.00 95.44 92 ALA A C 1
ATOM 761 O O . ALA A 1 92 ? -2.917 -0.481 13.280 1.00 95.44 92 ALA A O 1
ATOM 762 N N . PRO A 1 93 ? -4.174 -2.145 14.147 1.00 95.69 93 PRO A N 1
ATOM 763 C CA . PRO A 1 93 ? -3.140 -2.661 15.029 1.00 95.69 93 PRO A CA 1
ATOM 764 C C . PRO A 1 93 ? -1.959 -3.184 14.202 1.00 95.69 93 PRO A C 1
ATOM 766 O O . PRO A 1 93 ? -2.146 -3.799 13.152 1.00 95.69 93 PRO A O 1
ATOM 769 N N . ALA A 1 94 ? -0.738 -2.912 14.645 1.00 95.38 94 ALA A N 1
ATOM 770 C CA . ALA A 1 94 ? 0.478 -3.292 13.940 1.00 95.38 94 ALA A CA 1
ATOM 771 C C . ALA A 1 94 ? 1.641 -3.531 14.906 1.00 95.38 94 ALA A C 1
ATOM 773 O O . ALA A 1 94 ? 1.739 -2.907 15.966 1.00 95.38 94 ALA A O 1
ATOM 774 N N . ALA A 1 95 ? 2.554 -4.411 14.507 1.00 94.56 95 ALA A N 1
ATOM 775 C CA . ALA A 1 95 ? 3.834 -4.606 15.164 1.00 94.56 95 ALA A CA 1
ATOM 776 C C . ALA A 1 95 ? 4.920 -3.809 14.436 1.00 94.56 95 ALA A C 1
ATOM 778 O O . ALA A 1 95 ? 5.018 -3.819 13.207 1.00 94.56 95 ALA A O 1
A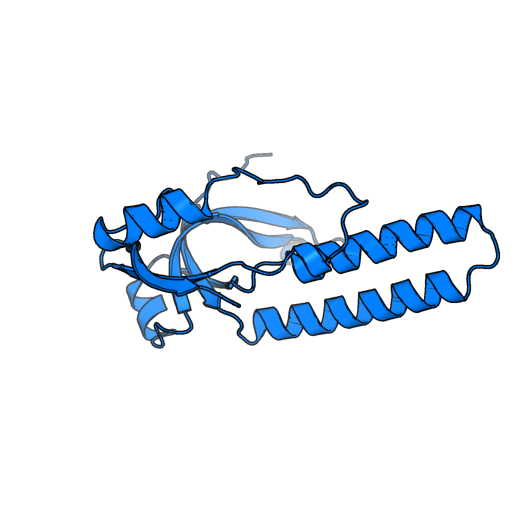TOM 779 N N . PHE A 1 96 ? 5.768 -3.134 15.203 1.00 92.25 96 PHE A N 1
ATOM 780 C CA . PHE A 1 96 ? 6.851 -2.307 14.691 1.00 92.25 96 PHE A CA 1
ATOM 781 C C . PHE A 1 96 ? 8.195 -2.872 15.120 1.00 92.25 96 PHE A C 1
ATOM 783 O O . PHE A 1 96 ? 8.425 -3.142 16.302 1.00 92.25 96 PHE A O 1
ATOM 790 N N . LYS A 1 97 ? 9.119 -2.983 14.166 1.00 89.50 97 LYS A N 1
ATOM 791 C CA . LYS A 1 97 ? 10.532 -3.211 14.465 1.00 89.50 97 LYS A CA 1
ATOM 792 C C . LYS A 1 97 ? 11.258 -1.884 14.432 1.00 89.50 97 LYS A C 1
ATOM 794 O O . LYS A 1 97 ? 11.257 -1.193 13.416 1.00 89.50 97 LYS A O 1
ATOM 799 N N . ILE A 1 98 ? 11.877 -1.561 15.558 1.00 85.25 98 ILE A N 1
ATOM 800 C CA . ILE A 1 98 ? 12.676 -0.359 15.736 1.00 85.25 98 ILE A CA 1
ATOM 801 C C . ILE A 1 98 ? 14.141 -0.778 15.750 1.00 85.25 98 ILE A C 1
ATOM 803 O O . ILE A 1 98 ? 14.542 -1.673 16.498 1.00 85.25 98 ILE A O 1
ATOM 807 N N . HIS A 1 99 ? 14.952 -0.128 14.928 1.00 82.88 99 HIS A N 1
ATOM 808 C CA . HIS A 1 99 ? 16.382 -0.372 14.862 1.00 82.88 99 HIS A CA 1
ATOM 809 C C . HIS A 1 99 ? 17.159 0.938 14.861 1.00 82.88 99 HIS A C 1
ATOM 811 O O . HIS A 1 99 ? 16.730 1.981 14.370 1.00 82.88 99 HIS A O 1
ATOM 817 N N . ARG A 1 100 ? 18.344 0.881 15.463 1.00 83.19 100 ARG A N 1
ATOM 818 C CA . ARG A 1 100 ? 19.281 1.997 15.485 1.00 83.19 100 ARG A CA 1
ATOM 819 C C . ARG A 1 100 ? 20.157 1.906 14.245 1.00 83.19 100 ARG A C 1
ATOM 821 O O . ARG A 1 100 ? 20.979 0.997 14.138 1.00 83.19 100 ARG A O 1
ATOM 828 N N . GLU A 1 101 ? 19.995 2.848 13.332 1.00 79.31 101 GLU A N 1
ATOM 829 C CA . GLU A 1 101 ? 20.811 2.937 12.127 1.00 79.31 101 GLU A CA 1
ATOM 830 C C . GLU A 1 101 ? 22.019 3.835 12.359 1.00 79.31 101 GLU A C 1
ATOM 832 O O . GLU A 1 101 ? 21.952 4.817 13.101 1.00 79.31 101 GLU A O 1
ATOM 837 N N . LYS A 1 102 ? 23.144 3.485 11.731 1.00 78.38 102 LYS A N 1
ATOM 838 C CA . LYS A 1 102 ? 24.371 4.279 11.765 1.00 78.38 102 LYS A CA 1
ATOM 839 C C . LYS A 1 102 ? 24.459 5.110 10.492 1.00 78.38 102 LYS A C 1
ATOM 841 O O . LYS A 1 102 ? 24.336 4.578 9.394 1.00 78.38 102 LYS A O 1
ATOM 846 N N . ILE A 1 103 ? 24.727 6.403 10.632 1.00 74.94 103 ILE A N 1
ATOM 847 C CA . ILE A 1 103 ? 24.978 7.274 9.484 1.00 74.94 103 ILE A CA 1
ATOM 848 C C . ILE A 1 103 ? 26.431 7.075 9.051 1.00 74.94 103 ILE A C 1
ATOM 850 O O . ILE A 1 103 ? 27.358 7.354 9.813 1.00 74.94 103 ILE A O 1
ATOM 854 N N . TYR A 1 104 ? 26.626 6.576 7.828 1.00 68.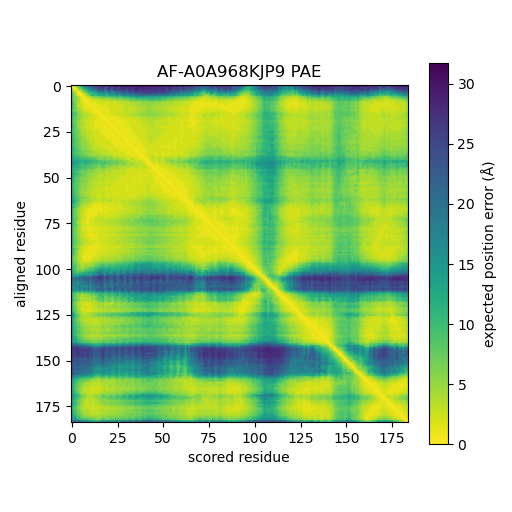12 104 TYR A N 1
ATOM 855 C CA . TYR A 1 104 ? 27.953 6.330 7.246 1.00 68.12 104 TYR A CA 1
ATOM 856 C C . TYR A 1 104 ? 28.510 7.533 6.468 1.00 68.12 104 TYR A C 1
ATOM 858 O O . TYR A 1 104 ? 29.683 7.544 6.104 1.00 68.12 104 TYR A O 1
ATOM 866 N N . SER A 1 105 ? 27.700 8.563 6.219 1.00 62.44 105 SER A N 1
ATOM 867 C CA . SER A 1 105 ? 28.104 9.735 5.442 1.00 62.44 105 SER A CA 1
ATOM 868 C C . SER A 1 105 ? 28.722 10.836 6.319 1.00 62.44 105 SER A C 1
ATOM 870 O O . SER A 1 105 ? 28.019 11.439 7.130 1.00 62.44 105 SER A O 1
ATOM 872 N N . LYS A 1 106 ? 30.005 11.145 6.056 1.00 61.66 106 LYS A N 1
ATOM 873 C CA . LYS A 1 106 ? 30.843 12.234 6.622 1.00 61.66 106 LYS A CA 1
ATOM 874 C C . LYS A 1 106 ? 31.187 12.112 8.124 1.00 61.66 106 LYS A C 1
ATOM 876 O O . LYS A 1 106 ? 30.472 11.449 8.874 1.00 61.66 106 LYS A O 1
ATOM 881 N N . PRO A 1 107 ? 32.295 12.732 8.595 1.00 67.94 107 PRO A N 1
ATOM 882 C CA . PRO A 1 107 ? 32.653 12.734 10.013 1.00 67.94 107 PRO A CA 1
ATOM 883 C C . PRO A 1 107 ? 31.627 13.544 10.815 1.00 67.94 107 PRO A C 1
ATOM 885 O O . PRO A 1 107 ? 31.737 14.755 10.973 1.00 67.94 107 PRO A O 1
ATOM 888 N N . LEU A 1 108 ? 30.597 12.857 11.309 1.00 66.94 108 LEU A N 1
ATOM 889 C CA . LEU A 1 108 ? 29.616 13.416 12.230 1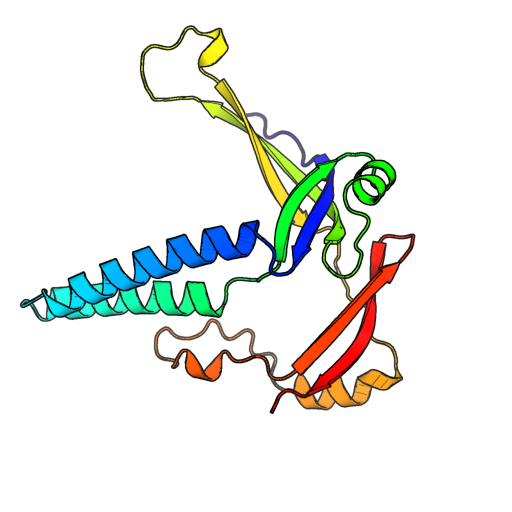.00 66.94 108 LEU A CA 1
ATOM 890 C C . LEU A 1 108 ? 30.099 13.260 13.687 1.00 66.94 108 LEU A C 1
ATOM 892 O O . LEU A 1 108 ? 30.720 12.236 14.025 1.00 66.94 108 LEU A O 1
ATOM 896 N N . PRO A 1 109 ? 29.785 14.231 14.570 1.00 69.69 109 PRO A N 1
ATOM 897 C CA . PRO A 1 109 ? 29.942 14.085 16.017 1.00 69.69 109 PRO A CA 1
ATOM 898 C C . PRO A 1 109 ? 29.263 12.804 16.512 1.00 69.69 109 PRO A C 1
ATOM 900 O O . PRO A 1 109 ? 28.231 12.407 15.970 1.00 69.69 109 PRO A O 1
ATOM 903 N N . ALA A 1 110 ? 29.806 12.156 17.547 1.00 65.50 110 ALA A N 1
ATOM 904 C CA . ALA A 1 110 ? 29.325 10.854 18.029 1.00 65.50 110 ALA A CA 1
ATOM 905 C C . ALA A 1 110 ? 27.812 10.816 18.339 1.00 65.50 110 ALA A C 1
ATOM 907 O O . ALA A 1 110 ? 27.165 9.802 18.079 1.00 65.50 110 ALA A O 1
ATOM 908 N N . SER A 1 111 ? 27.240 11.934 18.800 1.00 66.56 111 SER A N 1
ATOM 909 C CA . SER A 1 111 ? 25.805 12.110 19.069 1.00 66.56 111 SER A CA 1
ATOM 910 C C . SER A 1 111 ? 24.917 12.098 17.818 1.00 66.56 111 SER A C 1
ATOM 912 O O . SER A 1 111 ? 23.742 11.771 17.919 1.00 66.56 111 SER A O 1
ATOM 914 N N . LYS A 1 112 ? 25.468 12.399 16.635 1.00 67.69 112 LYS A N 1
ATOM 915 C CA . LYS A 1 112 ? 24.760 12.398 15.340 1.00 67.69 112 LYS A CA 1
ATOM 916 C C . LYS A 1 112 ? 25.090 11.178 14.475 1.00 67.69 112 LYS A C 1
ATOM 918 O O . LYS A 1 112 ? 24.650 11.101 13.336 1.00 67.69 112 LYS A O 1
ATOM 923 N N . ARG A 1 113 ? 25.874 10.219 14.985 1.00 73.19 113 ARG A N 1
ATOM 924 C CA . ARG A 1 113 ? 26.258 9.006 14.234 1.00 73.19 113 ARG A CA 1
ATOM 925 C C . ARG A 1 113 ? 25.154 7.962 14.148 1.00 73.19 113 ARG A C 1
ATOM 927 O O . ARG A 1 113 ? 25.323 6.999 13.407 1.00 73.19 113 ARG A O 1
ATOM 934 N N . TYR A 1 114 ? 24.069 8.128 14.899 1.00 76.69 114 TYR A N 1
ATOM 935 C CA . TYR A 1 114 ? 22.981 7.168 14.931 1.00 76.69 114 TYR A CA 1
ATOM 936 C C . TYR A 1 114 ? 21.630 7.865 14.897 1.00 76.69 114 TYR A C 1
ATOM 938 O O . TYR A 1 114 ? 21.451 8.877 15.571 1.00 76.69 114 TYR A O 1
ATOM 946 N N . PHE A 1 115 ? 20.686 7.288 14.164 1.00 80.75 115 PHE A N 1
ATOM 947 C CA . PHE A 1 115 ? 19.281 7.671 14.211 1.00 80.75 115 PHE A CA 1
ATOM 948 C C . PHE A 1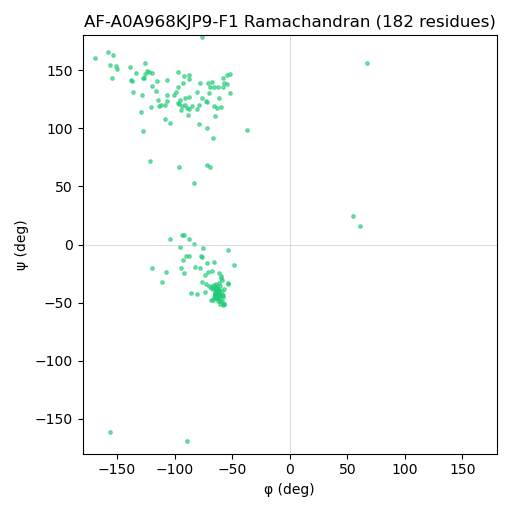 115 ? 18.422 6.445 14.504 1.00 80.75 115 PHE A C 1
ATOM 950 O O . PHE A 1 115 ? 18.843 5.302 14.302 1.00 80.75 115 PHE A O 1
ATOM 957 N N . LEU A 1 116 ? 17.235 6.692 15.046 1.00 81.38 116 LEU A N 1
ATOM 958 C CA . LEU A 1 116 ? 16.243 5.654 15.249 1.00 81.38 116 LEU A CA 1
ATOM 959 C C . LEU A 1 116 ? 15.415 5.533 13.973 1.00 81.38 116 LEU A C 1
ATOM 961 O O . LEU A 1 116 ? 14.891 6.529 13.480 1.00 81.38 116 LEU A O 1
ATOM 965 N N . SER A 1 117 ? 15.326 4.322 13.451 1.00 82.69 117 SER A N 1
ATOM 966 C CA . SER A 1 117 ? 14.513 3.967 12.298 1.00 82.69 117 SER A CA 1
ATOM 967 C C . SER A 1 117 ? 13.505 2.915 12.738 1.00 82.69 117 SER A C 1
ATOM 969 O O . SER A 1 117 ? 13.771 2.123 13.645 1.00 82.69 117 SER A O 1
ATOM 971 N N . GLY A 1 118 ? 12.324 2.937 12.138 1.00 82.44 118 GLY A N 1
ATOM 972 C CA . GLY A 1 118 ? 11.258 1.999 12.443 1.00 82.44 118 GLY A CA 1
ATOM 973 C C . GLY A 1 118 ? 10.587 1.551 11.161 1.00 82.44 118 GLY A C 1
ATOM 974 O O . GLY A 1 118 ? 10.395 2.348 10.244 1.00 82.44 118 GLY A O 1
ATOM 975 N N . ARG A 1 119 ? 10.220 0.276 11.100 1.00 89.19 119 ARG A N 1
ATOM 976 C CA . ARG A 1 119 ? 9.378 -0.258 10.031 1.00 89.19 119 ARG A CA 1
ATOM 977 C C . ARG A 1 119 ? 8.171 -0.961 10.629 1.00 89.19 119 ARG A C 1
ATOM 979 O O . ARG A 1 119 ? 8.279 -1.582 11.689 1.00 89.19 119 ARG A O 1
ATOM 986 N N . VAL A 1 120 ? 7.053 -0.893 9.915 1.00 91.56 120 VAL A N 1
ATOM 987 C CA . VAL A 1 120 ? 5.934 -1.809 10.145 1.00 91.56 120 VAL A CA 1
ATOM 988 C C . VAL A 1 120 ? 6.453 -3.207 9.820 1.00 91.56 120 VAL A C 1
ATOM 990 O O . VAL A 1 120 ? 6.932 -3.453 8.712 1.00 91.56 120 VAL A O 1
ATOM 993 N N . ASP A 1 121 ? 6.463 -4.078 10.819 1.00 90.94 121 ASP A N 1
ATOM 994 C CA . ASP A 1 121 ? 6.865 -5.473 10.666 1.00 90.94 121 ASP A CA 1
ATOM 995 C C . ASP A 1 121 ? 5.675 -6.313 10.209 1.00 90.94 121 ASP A C 1
ATOM 997 O O . ASP A 1 121 ? 5.814 -7.129 9.304 1.00 90.94 121 ASP A O 1
ATOM 1001 N N . GLU A 1 122 ? 4.508 -6.046 10.797 1.00 91.50 122 GLU A N 1
ATOM 1002 C CA . GLU A 1 122 ? 3.270 -6.776 10.554 1.00 91.50 122 GLU A CA 1
ATOM 1003 C C . GLU A 1 122 ? 2.054 -5.885 10.840 1.00 91.50 122 GLU A C 1
ATOM 1005 O O . GLU A 1 122 ? 2.073 -5.077 11.773 1.00 91.50 122 GLU A O 1
ATOM 1010 N N . ILE A 1 123 ? 0.994 -6.037 10.044 1.00 92.31 123 ILE A N 1
ATOM 1011 C CA . ILE A 1 123 ? -0.341 -5.524 10.375 1.00 92.31 123 ILE A CA 1
ATOM 1012 C C . ILE A 1 123 ? -1.052 -6.654 11.121 1.00 92.31 123 ILE A C 1
ATOM 1014 O O . ILE A 1 123 ? -1.231 -7.728 10.559 1.00 92.31 123 ILE A O 1
ATOM 1018 N N . LEU A 1 124 ? -1.456 -6.412 12.366 1.00 92.56 124 LEU A N 1
ATOM 1019 C CA . LEU A 1 124 ? -2.049 -7.407 13.268 1.00 92.56 124 LEU A CA 1
ATOM 1020 C C . LEU A 1 124 ? -3.554 -7.558 12.992 1.00 92.56 124 LEU A C 1
ATOM 1022 O O . LEU A 1 124 ? -4.397 -7.382 13.871 1.00 92.56 124 LEU A O 1
ATOM 1026 N N . VAL A 1 125 ? -3.876 -7.799 11.724 1.00 89.75 125 VAL A N 1
ATOM 1027 C CA . VAL A 1 125 ? -5.216 -8.063 11.206 1.00 89.75 125 VAL A CA 1
ATOM 1028 C C . VAL A 1 125 ? -5.108 -9.355 10.408 1.00 89.75 125 VAL A C 1
ATOM 1030 O O . VAL A 1 125 ? -4.646 -9.340 9.269 1.00 89.75 125 VAL A O 1
ATOM 1033 N N . GLU A 1 126 ? -5.472 -10.464 11.043 1.00 85.75 126 GLU A N 1
ATOM 1034 C CA . GLU A 1 126 ? -5.289 -11.809 10.482 1.00 85.75 126 GLU A CA 1
ATOM 1035 C C . GLU A 1 126 ? -6.390 -12.157 9.477 1.00 85.75 126 GLU A C 1
ATOM 1037 O O . GLU A 1 126 ? -6.107 -12.644 8.383 1.00 85.75 126 GLU A O 1
ATOM 1042 N N . ASP A 1 127 ? -7.636 -11.819 9.814 1.00 90.06 127 ASP A N 1
ATOM 1043 C CA . ASP A 1 127 ? -8.818 -12.200 9.050 1.00 90.06 127 ASP A CA 1
ATOM 1044 C C . ASP A 1 127 ? -9.659 -10.990 8.639 1.00 90.06 127 ASP A C 1
ATOM 1046 O O . ASP A 1 127 ? -9.746 -9.983 9.346 1.00 90.06 127 ASP A O 1
ATOM 1050 N N . ILE A 1 128 ? -10.336 -11.118 7.493 1.00 92.00 128 ILE A N 1
ATOM 1051 C CA . ILE A 1 128 ? -11.409 -10.213 7.071 1.00 92.00 128 ILE A CA 1
ATOM 1052 C C . ILE A 1 128 ? -12.724 -10.976 7.109 1.00 92.00 128 ILE A C 1
ATOM 1054 O O . ILE A 1 128 ? -12.907 -11.957 6.388 1.00 92.00 128 ILE A O 1
ATOM 1058 N N . HIS A 1 129 ? -13.664 -10.501 7.923 1.00 93.69 129 HIS A N 1
ATOM 1059 C CA . HIS A 1 129 ? -14.961 -11.148 8.053 1.00 93.69 129 HIS A CA 1
ATOM 1060 C C . HIS A 1 129 ? -15.796 -10.975 6.781 1.00 93.69 129 HIS A C 1
ATOM 1062 O O . HIS A 1 129 ? -15.988 -9.864 6.275 1.00 93.69 129 HIS A O 1
ATOM 1068 N N . VAL A 1 130 ? -16.333 -12.093 6.292 1.00 93.88 130 VAL A N 1
ATOM 1069 C CA . VAL A 1 130 ? -17.191 -12.152 5.108 1.00 93.88 130 VAL A CA 1
ATOM 1070 C C . VAL A 1 130 ? -18.626 -12.446 5.552 1.00 93.88 130 VAL A C 1
ATOM 1072 O O . VAL A 1 130 ? -18.907 -13.571 5.972 1.00 93.88 130 VAL A O 1
ATOM 1075 N N . PRO A 1 131 ? -19.547 -11.467 5.481 1.00 94.75 131 PRO A N 1
ATOM 1076 C CA . PRO A 1 131 ? -20.969 -11.720 5.681 1.00 94.75 131 PRO A CA 1
ATOM 1077 C C . PRO A 1 131 ? -21.506 -12.819 4.759 1.00 94.75 131 PRO A C 1
ATOM 1079 O O . PRO A 1 131 ? -21.090 -12.942 3.605 1.00 94.75 131 PRO A O 1
ATOM 1082 N N . ASN A 1 132 ? -22.465 -13.600 5.263 1.00 94.94 132 ASN A N 1
ATOM 1083 C CA . ASN A 1 132 ? -22.987 -14.776 4.560 1.00 94.94 132 ASN A CA 1
ATOM 1084 C C . ASN A 1 132 ? -23.580 -14.447 3.176 1.00 94.94 132 ASN A C 1
ATOM 1086 O O . ASN A 1 132 ? -23.480 -15.255 2.259 1.00 94.94 132 ASN A O 1
ATOM 1090 N N . GLU A 1 133 ? -24.134 -13.247 2.996 1.00 95.00 133 GLU A N 1
ATOM 1091 C CA . GLU A 1 133 ? -24.659 -12.756 1.713 1.00 95.00 133 GLU A CA 1
ATOM 1092 C C . GLU A 1 133 ? -23.611 -12.697 0.585 1.00 95.00 133 GLU A C 1
ATOM 1094 O O . GLU A 1 133 ? -23.960 -12.868 -0.580 1.00 95.00 133 GLU A O 1
ATOM 1099 N N . PHE A 1 134 ? -22.321 -12.537 0.908 1.00 94.75 134 PHE A N 1
ATOM 1100 C CA . PHE A 1 134 ? -21.237 -12.515 -0.082 1.00 94.75 134 PHE A CA 1
ATOM 1101 C C . PHE A 1 134 ? -20.562 -13.878 -0.279 1.00 94.75 134 PHE A C 1
ATOM 1103 O O . PHE A 1 134 ? -19.667 -14.008 -1.116 1.00 94.75 134 PHE A O 1
ATOM 1110 N N . ARG A 1 135 ? -20.973 -14.909 0.470 1.00 91.94 135 ARG A N 1
ATOM 1111 C CA . ARG A 1 135 ? -20.339 -16.234 0.449 1.00 91.94 135 ARG A CA 1
ATOM 1112 C C . ARG A 1 135 ? -20.319 -16.839 -0.952 1.00 91.94 135 ARG A C 1
ATOM 1114 O O . ARG A 1 135 ? -19.258 -17.239 -1.422 1.00 91.94 135 ARG A O 1
ATOM 1121 N N . GLU A 1 136 ? -21.465 -16.870 -1.629 1.00 91.56 136 GLU A N 1
ATOM 1122 C CA . GLU A 1 136 ? -21.578 -17.472 -2.965 1.00 91.56 136 GLU A CA 1
ATOM 1123 C C . GLU A 1 136 ? -20.754 -16.710 -4.012 1.00 91.56 136 GLU A C 1
ATOM 1125 O O . GLU A 1 136 ? -20.108 -17.330 -4.858 1.00 91.56 136 GLU A O 1
ATOM 1130 N N . PHE A 1 137 ? -20.686 -15.376 -3.907 1.00 91.00 137 PHE A N 1
ATOM 1131 C CA . PHE A 1 137 ? -19.821 -14.559 -4.760 1.00 91.00 137 PHE A CA 1
ATOM 1132 C C . PHE A 1 137 ? -18.354 -14.985 -4.625 1.00 91.00 137 PHE A C 1
ATOM 1134 O O . PHE A 1 137 ? -17.691 -15.281 -5.619 1.00 91.00 137 PHE A O 1
ATOM 1141 N N . PHE A 1 138 ? -17.839 -15.064 -3.395 1.00 89.44 138 PHE A N 1
ATOM 1142 C CA . PHE A 1 138 ? -16.440 -15.423 -3.171 1.00 89.44 138 PHE A CA 1
ATOM 1143 C C . PHE A 1 138 ? -16.145 -16.884 -3.497 1.00 89.44 138 PHE A C 1
ATOM 1145 O O . PHE A 1 138 ? -15.095 -17.164 -4.067 1.00 89.44 138 PHE A O 1
ATOM 1152 N N . ILE A 1 139 ? -17.066 -17.813 -3.233 1.00 87.94 139 ILE A N 1
ATOM 1153 C CA . ILE A 1 139 ? -16.917 -19.207 -3.672 1.00 87.94 139 ILE A CA 1
ATOM 1154 C C . ILE A 1 139 ? -16.828 -19.291 -5.198 1.00 87.94 139 ILE A C 1
ATOM 1156 O O . ILE A 1 139 ? -16.091 -20.133 -5.701 1.00 87.94 139 ILE A O 1
ATOM 1160 N N . ALA A 1 140 ? -17.545 -18.445 -5.944 1.00 85.50 140 ALA A N 1
ATOM 1161 C CA . ALA A 1 140 ? -17.468 -18.392 -7.403 1.00 85.50 140 ALA A CA 1
ATOM 1162 C C . ALA A 1 140 ? -16.170 -17.745 -7.919 1.00 85.50 140 ALA A C 1
ATOM 1164 O O . ALA A 1 140 ? -15.581 -18.248 -8.876 1.00 85.50 140 ALA A O 1
ATOM 1165 N N . GLU A 1 141 ? -15.704 -16.668 -7.282 1.00 82.31 141 GLU A N 1
ATOM 1166 C CA . GLU A 1 141 ? -14.579 -15.850 -7.762 1.00 82.31 141 GLU A CA 1
ATOM 1167 C C . GLU A 1 141 ? -13.200 -16.277 -7.216 1.00 82.31 141 GLU A C 1
ATOM 1169 O O . GLU A 1 141 ? -12.178 -16.027 -7.862 1.00 82.31 141 GLU A O 1
ATOM 1174 N N . ILE A 1 142 ? -13.134 -16.944 -6.055 1.00 75.38 142 ILE A N 1
ATOM 1175 C CA . ILE A 1 142 ? -11.896 -17.457 -5.424 1.00 75.38 142 ILE A CA 1
ATOM 1176 C C . ILE A 1 142 ? -11.545 -18.874 -5.931 1.00 75.38 142 ILE A C 1
ATOM 1178 O O . ILE A 1 142 ? -10.542 -19.446 -5.515 1.00 75.38 142 ILE A O 1
ATOM 1182 N N . LYS A 1 143 ? -12.287 -19.437 -6.905 1.00 59.19 143 LYS A N 1
ATOM 1183 C CA . LYS A 1 143 ? -12.110 -20.812 -7.449 1.00 59.19 143 LYS A CA 1
ATOM 1184 C C . LYS A 1 143 ? -10.713 -21.185 -7.952 1.00 59.19 143 LYS A C 1
ATOM 1186 O O . LYS A 1 143 ? -10.485 -22.339 -8.296 1.00 59.19 143 LYS A O 1
ATOM 1191 N N . SER A 1 144 ? -9.771 -20.253 -7.972 1.00 51.53 144 SER A N 1
ATOM 1192 C CA . SER A 1 144 ? -8.364 -20.576 -8.120 1.00 51.53 144 SER A CA 1
ATOM 1193 C C . SER A 1 144 ? -7.582 -19.868 -7.010 1.00 51.53 144 SER A C 1
ATOM 1195 O O . SER A 1 144 ? -7.527 -18.631 -7.035 1.00 51.53 144 SER A O 1
ATOM 1197 N N . PRO A 1 145 ? -6.955 -20.597 -6.059 1.00 44.00 145 PRO A N 1
ATOM 1198 C CA . PRO A 1 145 ? -5.970 -20.046 -5.135 1.00 44.00 145 PRO A CA 1
ATOM 1199 C C . PRO A 1 145 ? -4.706 -19.771 -5.940 1.00 44.00 145 PRO A C 1
ATOM 1201 O O . PRO A 1 145 ? -3.678 -20.430 -5.847 1.00 44.00 145 PRO A O 1
ATOM 1204 N N . THR A 1 146 ? -4.820 -18.796 -6.819 1.00 48.00 146 THR A N 1
ATOM 1205 C CA . THR A 1 146 ? -3.735 -18.337 -7.637 1.00 48.00 146 THR A CA 1
ATOM 1206 C C . THR A 1 146 ? -3.154 -17.133 -6.926 1.00 48.00 146 THR A C 1
ATOM 1208 O O . THR A 1 146 ? -3.160 -16.023 -7.446 1.00 48.00 146 THR A O 1
ATOM 1211 N N . ILE A 1 147 ? -2.558 -17.370 -5.756 1.00 46.94 147 ILE A N 1
ATOM 1212 C CA . ILE A 1 147 ? -1.303 -16.678 -5.466 1.00 46.94 147 ILE A CA 1
ATOM 1213 C C . ILE A 1 147 ? -0.290 -17.315 -6.427 1.00 46.94 147 ILE A C 1
ATOM 1215 O O . ILE A 1 147 ? 0.582 -18.082 -6.031 1.00 46.94 147 ILE A O 1
ATOM 1219 N N . GLN A 1 148 ? -0.459 -17.105 -7.740 1.00 46.78 148 GLN A N 1
ATOM 1220 C CA . GLN A 1 148 ? 0.635 -17.367 -8.654 1.00 46.78 148 GLN A CA 1
ATOM 1221 C C . GLN A 1 148 ? 1.671 -16.343 -8.222 1.00 46.78 148 GLN A C 1
ATOM 1223 O O . GLN A 1 148 ? 1.495 -15.145 -8.435 1.00 46.78 148 GLN A O 1
ATOM 1228 N N . TYR A 1 149 ? 2.762 -16.828 -7.630 1.00 46.50 149 TYR A N 1
ATOM 1229 C CA . TYR A 1 149 ? 4.070 -16.384 -8.082 1.00 46.50 149 TYR A CA 1
ATOM 1230 C C . TYR A 1 149 ? 3.949 -16.232 -9.590 1.00 46.50 149 TYR A C 1
ATOM 1232 O O . TYR A 1 149 ? 3.870 -17.238 -10.295 1.00 46.50 149 TYR A O 1
ATOM 1240 N N . LEU A 1 150 ? 3.743 -15.004 -10.063 1.00 52.75 150 LEU A N 1
ATOM 1241 C CA . LEU A 1 150 ? 3.602 -14.775 -11.484 1.00 52.75 150 LEU A CA 1
ATOM 1242 C C . LEU A 1 150 ? 4.908 -15.267 -12.081 1.00 52.75 150 LEU A C 1
ATOM 1244 O O . LEU A 1 150 ? 5.964 -14.743 -11.716 1.00 52.75 150 LEU A O 1
ATOM 1248 N N . PRO A 1 151 ? 4.873 -16.285 -12.950 1.00 51.00 151 PRO A N 1
ATOM 1249 C CA . PRO A 1 151 ? 6.042 -16.584 -13.743 1.00 51.00 151 PRO A CA 1
ATOM 1250 C C . PRO A 1 151 ? 6.414 -15.283 -14.458 1.00 51.00 151 PRO A C 1
ATOM 1252 O O . PRO A 1 151 ? 5.518 -14.591 -14.954 1.00 51.00 151 PRO A O 1
ATOM 1255 N N . HIS A 1 152 ? 7.708 -14.956 -14.531 1.00 54.94 152 HIS A N 1
ATOM 1256 C CA . HIS A 1 152 ? 8.224 -13.778 -15.257 1.00 54.94 152 HIS A CA 1
ATOM 1257 C C . HIS A 1 152 ? 7.655 -13.648 -16.688 1.00 54.94 152 HIS A C 1
ATOM 1259 O O . HIS A 1 152 ? 7.683 -12.566 -17.275 1.00 54.94 152 HIS A O 1
ATOM 1265 N N . ASP A 1 153 ? 7.096 -14.737 -17.219 1.00 56.66 153 ASP A N 1
ATOM 1266 C CA . ASP A 1 153 ? 6.546 -14.881 -18.560 1.00 56.66 153 ASP A CA 1
ATOM 1267 C C . ASP A 1 153 ? 5.063 -14.482 -18.711 1.00 56.66 153 ASP A C 1
ATOM 1269 O O . ASP A 1 153 ? 4.590 -14.378 -19.844 1.00 56.66 153 ASP A O 1
ATOM 1273 N N . LYS A 1 154 ? 4.304 -14.218 -17.631 1.00 57.91 154 LYS A N 1
ATOM 1274 C CA . LYS A 1 154 ? 2.904 -13.770 -17.775 1.00 57.91 154 LYS A CA 1
ATOM 1275 C C . LYS A 1 154 ? 2.796 -12.283 -18.150 1.00 57.91 154 LYS A C 1
ATOM 1277 O O . LYS A 1 154 ? 3.537 -11.437 -17.624 1.00 57.91 154 LYS A O 1
ATOM 1282 N N . PRO A 1 155 ? 1.880 -11.912 -19.062 1.00 57.62 155 PRO A N 1
ATOM 1283 C CA . PRO A 1 155 ? 1.656 -10.516 -19.398 1.00 57.62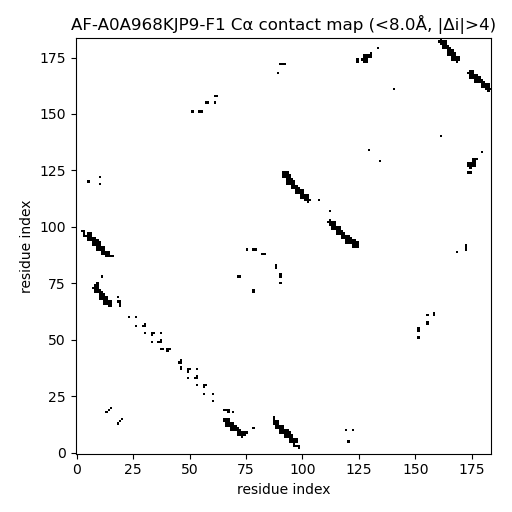 155 PRO A CA 1
ATOM 1284 C C . PRO A 1 155 ? 1.038 -9.779 -18.200 1.00 57.62 155 PRO A C 1
ATOM 1286 O O . PRO A 1 155 ? 0.190 -10.297 -17.480 1.00 57.62 155 PRO A O 1
ATOM 1289 N N . THR A 1 156 ? 1.486 -8.546 -17.969 1.00 58.94 156 THR A N 1
ATOM 1290 C CA . THR A 1 156 ? 1.014 -7.689 -16.864 1.00 58.94 156 THR A CA 1
ATOM 1291 C C . THR A 1 156 ? -0.460 -7.292 -17.015 1.00 58.94 156 THR A C 1
ATOM 1293 O O . THR A 1 156 ? -1.077 -6.871 -16.042 1.00 58.94 156 THR A O 1
ATOM 1296 N N . SER A 1 157 ? -1.044 -7.466 -18.208 1.00 56.59 157 SER A N 1
ATOM 1297 C CA . SER A 1 157 ? -2.477 -7.297 -18.490 1.00 56.59 157 SER A CA 1
ATOM 1298 C C . SER A 1 157 ? -3.373 -8.215 -17.664 1.00 56.59 157 SER A C 1
ATOM 1300 O O . SER A 1 157 ? -4.501 -7.835 -17.358 1.00 56.59 157 SER A O 1
ATOM 1302 N N . ASP A 1 158 ? -2.862 -9.383 -17.273 1.00 62.03 158 ASP A N 1
ATOM 1303 C CA . ASP A 1 158 ? -3.624 -10.412 -16.559 1.00 62.03 158 ASP A CA 1
ATOM 1304 C C . ASP A 1 158 ? -3.681 -10.141 -15.045 1.00 62.03 158 ASP A C 1
ATOM 1306 O O . ASP A 1 158 ? -4.269 -10.910 -14.289 1.00 62.03 158 ASP A O 1
ATOM 1310 N N . LEU A 1 159 ? -3.069 -9.039 -14.592 1.00 67.38 159 LEU A N 1
ATOM 1311 C CA . LEU A 1 159 ? -2.990 -8.627 -13.185 1.00 67.38 159 LEU A CA 1
ATOM 1312 C C . LEU A 1 159 ? -4.123 -7.702 -12.759 1.00 67.38 159 LEU A C 1
ATOM 1314 O O . LEU A 1 159 ? -4.086 -7.132 -11.668 1.00 67.38 159 LEU A O 1
ATOM 1318 N N . LYS A 1 160 ? -5.124 -7.516 -13.619 1.00 72.38 160 LYS A N 1
ATOM 1319 C CA . LYS A 1 160 ? -6.257 -6.662 -13.291 1.00 72.38 160 LYS A CA 1
ATOM 1320 C C . LYS A 1 160 ? -7.113 -7.312 -12.196 1.00 72.38 160 LYS A C 1
ATOM 1322 O O . LYS A 1 160 ? -7.394 -8.511 -12.265 1.00 72.38 160 LYS A O 1
ATOM 1327 N N . PRO A 1 161 ? -7.540 -6.539 -11.183 1.00 80.81 161 PRO A N 1
ATOM 1328 C CA . PRO A 1 161 ? -8.452 -7.042 -10.166 1.00 80.81 161 PRO A CA 1
ATOM 1329 C C . PRO A 1 161 ? -9.785 -7.443 -10.812 1.00 80.81 161 PRO A C 1
ATOM 1331 O O . PRO A 1 161 ? -10.318 -6.706 -11.633 1.00 80.81 161 PRO A O 1
ATOM 1334 N N . ARG A 1 162 ? -10.325 -8.605 -10.423 1.00 84.81 162 ARG A N 1
ATOM 1335 C CA . ARG A 1 162 ? -11.614 -9.133 -10.924 1.00 84.81 162 ARG A CA 1
ATOM 1336 C C . ARG A 1 162 ? -12.831 -8.540 -10.212 1.00 84.81 162 ARG A C 1
ATOM 1338 O O . ARG A 1 162 ? -13.959 -8.629 -10.684 1.00 84.81 162 ARG A O 1
ATOM 1345 N N . TYR A 1 163 ? -12.608 -7.981 -9.031 1.00 90.19 163 TYR A N 1
ATOM 1346 C CA . TYR A 1 163 ? -13.642 -7.422 -8.179 1.00 90.19 163 TYR A CA 1
ATOM 1347 C C . TYR A 1 163 ? -13.046 -6.341 -7.280 1.00 90.19 163 TYR A C 1
ATOM 1349 O O . TYR A 1 163 ? -11.831 -6.264 -7.084 1.00 90.19 163 TYR A O 1
ATOM 1357 N N . SER A 1 164 ? -13.918 -5.516 -6.716 1.00 91.75 164 SER A N 1
ATOM 1358 C CA . SER A 1 164 ? -13.602 -4.572 -5.651 1.00 91.75 164 SER A CA 1
ATOM 1359 C C . SER A 1 164 ? -14.488 -4.842 -4.440 1.00 91.75 164 SER A C 1
ATOM 1361 O O . SER A 1 164 ? -15.622 -5.301 -4.576 1.00 91.75 164 SER A O 1
ATOM 1363 N N . VAL A 1 165 ? -13.954 -4.568 -3.252 1.00 93.94 165 VAL A N 1
ATOM 1364 C CA . VAL A 1 165 ? -14.664 -4.716 -1.980 1.00 93.94 165 VAL A CA 1
ATOM 1365 C C . VAL A 1 165 ? -14.591 -3.424 -1.187 1.00 93.94 165 VAL A C 1
ATOM 1367 O O . VAL A 1 165 ? -13.557 -2.753 -1.170 1.00 93.94 165 VAL A O 1
ATOM 1370 N N . THR A 1 166 ? -15.674 -3.097 -0.492 1.00 95.00 166 THR A N 1
ATOM 1371 C CA . THR A 1 166 ? -15.656 -2.090 0.568 1.00 95.00 166 THR A CA 1
ATOM 1372 C C . THR A 1 166 ? -15.421 -2.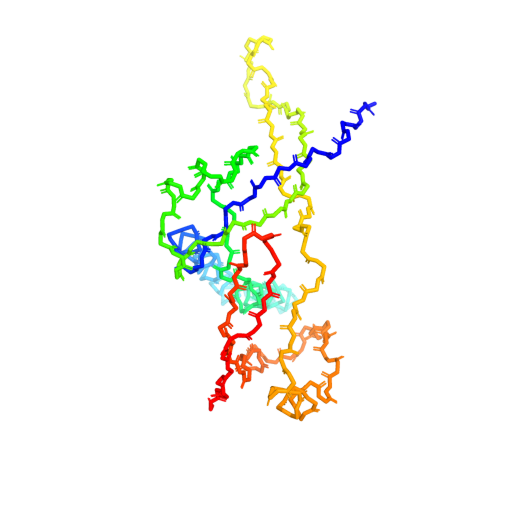803 1.886 1.00 95.00 166 THR A C 1
ATOM 1374 O O . THR A 1 166 ? -16.223 -3.647 2.281 1.00 95.00 166 THR A O 1
ATOM 1377 N N . VAL A 1 167 ? -14.325 -2.467 2.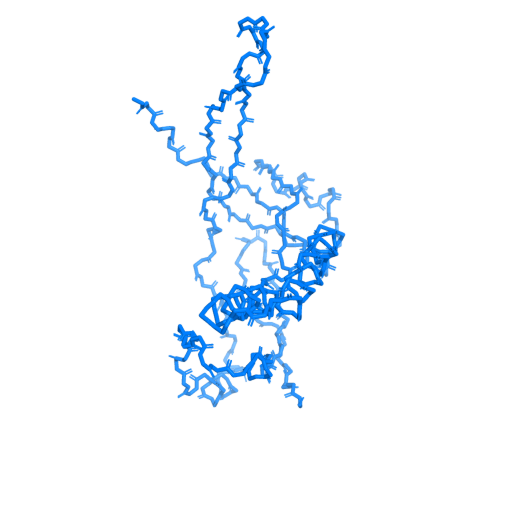563 1.00 94.19 167 VAL A N 1
ATOM 1378 C CA . VAL A 1 167 ? -13.986 -3.014 3.879 1.00 94.19 167 VAL A CA 1
ATOM 1379 C C . VAL A 1 167 ? -14.221 -1.940 4.929 1.00 94.19 167 VAL A C 1
ATOM 1381 O O . VAL A 1 167 ? -13.643 -0.855 4.859 1.00 94.19 167 VAL A O 1
ATOM 1384 N N . ASN A 1 168 ? -15.051 -2.254 5.914 1.00 94.19 168 ASN A N 1
ATOM 1385 C CA . ASN A 1 168 ? -15.260 -1.414 7.082 1.00 94.19 168 ASN A CA 1
ATOM 1386 C C . ASN A 1 168 ? -14.391 -1.903 8.240 1.00 94.19 168 ASN A C 1
ATOM 1388 O O . ASN A 1 168 ? -14.163 -3.098 8.370 1.00 94.19 168 ASN A O 1
ATOM 1392 N N . TYR A 1 169 ? -13.951 -0.974 9.094 1.00 91.12 169 TYR A N 1
ATOM 1393 C CA . TYR A 1 169 ? -13.201 -1.265 10.320 1.00 91.12 169 TYR A CA 1
ATOM 1394 C C . TYR A 1 169 ? -14.016 -0.873 11.552 1.00 91.12 169 TYR A C 1
ATOM 1396 O O . TYR A 1 169 ? -14.439 0.280 11.704 1.00 91.12 169 TYR A O 1
ATOM 1404 N N . GLY A 1 170 ? -14.220 -1.842 12.441 1.00 86.19 170 GLY A N 1
ATOM 1405 C CA . GLY A 1 170 ? -15.033 -1.690 13.644 1.00 86.19 170 GLY A CA 1
ATOM 1406 C C . GLY A 1 170 ? -14.359 -0.921 14.763 1.00 86.19 170 GLY A C 1
ATOM 1407 O O . GLY A 1 170 ? -13.192 -0.545 14.691 1.00 86.19 170 GLY A O 1
ATOM 1408 N N . LYS A 1 171 ? -15.094 -0.749 15.869 1.00 85.06 171 LYS A N 1
ATOM 1409 C CA . LYS A 1 171 ? -14.549 -0.164 17.109 1.00 85.06 171 LYS A CA 1
ATOM 1410 C C . LYS A 1 171 ? -13.407 -0.995 17.707 1.00 85.06 171 LYS A C 1
ATOM 1412 O O . LYS A 1 171 ? -12.587 -0.444 18.426 1.00 85.06 171 LYS A O 1
ATOM 1417 N N . ARG A 1 172 ? -13.371 -2.296 17.407 1.00 87.00 172 ARG A N 1
ATOM 1418 C CA . ARG A 1 172 ? -12.306 -3.230 17.799 1.00 87.00 172 ARG A CA 1
ATOM 1419 C C . ARG A 1 172 ? -11.222 -3.392 16.732 1.00 87.00 172 ARG A C 1
ATOM 1421 O O . ARG A 1 172 ? -10.375 -4.259 16.861 1.00 87.00 172 ARG A O 1
ATOM 1428 N N . TYR A 1 173 ? -11.261 -2.573 15.678 1.00 89.06 173 TYR A N 1
ATOM 1429 C CA . TYR A 1 173 ? -10.381 -2.678 14.510 1.00 89.06 173 TYR A CA 1
ATOM 1430 C C . TYR A 1 173 ? -10.507 -3.997 13.734 1.00 89.06 173 TYR A C 1
ATOM 1432 O O . TYR A 1 173 ? -9.672 -4.293 12.887 1.00 89.06 173 TYR A O 1
ATOM 1440 N N . GLU A 1 174 ? -11.586 -4.739 13.978 1.00 90.75 174 GLU A N 1
ATOM 1441 C CA . GLU A 1 174 ? -11.990 -5.916 13.214 1.00 90.75 174 GLU A CA 1
ATOM 1442 C C . GLU A 1 174 ? -12.530 -5.463 11.846 1.00 90.75 174 GLU A C 1
ATOM 1444 O O . GLU A 1 174 ? -13.448 -4.626 11.808 1.00 90.75 174 GLU A O 1
ATOM 1449 N N . PRO A 1 175 ? -11.972 -5.958 10.729 1.00 95.00 175 PRO A N 1
ATOM 1450 C CA . PRO A 1 175 ? -12.466 -5.632 9.402 1.00 95.00 175 PRO A CA 1
ATOM 1451 C C . PRO A 1 175 ? -13.589 -6.573 8.952 1.00 95.00 175 PRO A C 1
ATOM 1453 O O . PRO A 1 175 ? -13.534 -7.786 9.156 1.00 95.00 175 PRO A O 1
ATOM 1456 N N . TRP A 1 176 ? -14.580 -6.030 8.249 1.00 95.31 176 TRP A N 1
ATOM 1457 C CA . TRP A 1 176 ? -15.581 -6.830 7.539 1.00 95.31 176 TRP A CA 1
ATOM 1458 C C . TRP A 1 176 ? -15.909 -6.243 6.174 1.00 95.31 176 TRP A C 1
ATOM 1460 O O . TRP A 1 176 ? -15.812 -5.033 5.946 1.00 95.31 176 TRP A O 1
ATOM 1470 N N . ILE A 1 177 ? -16.327 -7.114 5.262 1.00 96.31 177 ILE A N 1
ATOM 1471 C CA . ILE A 1 177 ? -16.788 -6.720 3.933 1.00 96.31 177 ILE A CA 1
ATOM 1472 C C . ILE A 1 177 ? -18.198 -6.147 4.046 1.00 96.31 177 ILE A C 1
ATOM 1474 O O . ILE A 1 177 ? -19.089 -6.784 4.595 1.00 96.31 177 ILE A O 1
ATOM 1478 N N . ALA A 1 178 ? -18.393 -4.940 3.524 1.00 96.19 178 ALA A N 1
ATOM 1479 C CA . ALA A 1 178 ? -19.676 -4.242 3.513 1.00 96.19 178 ALA A CA 1
ATOM 1480 C C . ALA A 1 178 ? -20.322 -4.192 2.122 1.00 96.19 178 ALA A C 1
ATOM 1482 O O . ALA A 1 178 ? -21.528 -4.012 2.013 1.00 96.19 178 ALA A O 1
ATOM 1483 N N . ALA A 1 179 ? -19.524 -4.317 1.063 1.00 96.19 179 ALA A N 1
ATOM 1484 C CA . ALA A 1 179 ? -20.013 -4.364 -0.307 1.00 96.19 179 ALA A CA 1
ATOM 1485 C C . ALA A 1 179 ? -19.006 -5.077 -1.203 1.00 96.19 179 ALA A C 1
ATOM 1487 O O . ALA A 1 179 ? -17.799 -5.061 -0.938 1.00 96.19 179 ALA A O 1
ATOM 1488 N N . VAL A 1 180 ? -19.511 -5.650 -2.291 1.00 94.81 180 VAL A N 1
ATOM 1489 C CA . VAL A 1 180 ? -18.716 -6.328 -3.310 1.00 94.81 180 VAL A CA 1
ATOM 1490 C C . VAL A 1 180 ? -19.218 -5.915 -4.686 1.00 94.81 180 VAL A C 1
ATOM 1492 O O . VAL A 1 180 ? -20.416 -5.966 -4.944 1.00 94.81 180 VAL A O 1
ATOM 1495 N N . ASN A 1 181 ? -18.301 -5.531 -5.572 1.00 93.69 181 ASN A N 1
ATOM 1496 C CA . ASN A 1 181 ? -18.613 -5.176 -6.953 1.00 93.69 181 ASN A CA 1
ATOM 1497 C C . ASN A 1 181 ? -17.709 -5.963 -7.894 1.00 93.69 181 ASN A C 1
ATOM 1499 O O . ASN A 1 181 ? -16.483 -5.935 -7.748 1.00 93.69 181 ASN A O 1
ATOM 1503 N N . LYS A 1 182 ? -18.298 -6.632 -8.882 1.00 89.62 182 LYS A N 1
ATOM 1504 C CA . LYS A 1 182 ? -17.535 -7.250 -9.965 1.00 89.62 182 LYS A CA 1
ATOM 1505 C C . LYS A 1 182 ? -16.970 -6.156 -10.872 1.00 89.62 182 LYS A C 1
ATOM 1507 O O . LYS A 1 182 ? -17.642 -5.159 -11.118 1.00 89.62 182 LYS A O 1
ATOM 1512 N N . LEU A 1 183 ? -15.728 -6.327 -11.309 1.00 86.44 183 LEU A N 1
ATOM 1513 C CA . LEU A 1 183 ? -15.099 -5.437 -12.279 1.00 86.44 183 LEU A CA 1
ATOM 1514 C C . LEU A 1 183 ? -15.177 -6.122 -13.647 1.00 86.44 183 LEU A C 1
ATOM 1516 O O . LEU A 1 183 ? -14.851 -7.307 -13.748 1.00 86.44 183 LEU A O 1
ATOM 1520 N N . GLU A 1 184 ? -15.677 -5.396 -14.646 1.00 71.38 184 GLU A N 1
ATOM 1521 C CA . GLU A 1 184 ? -15.758 -5.846 -16.044 1.00 71.38 184 GLU A CA 1
ATOM 1522 C C . GLU A 1 184 ? -14.395 -5.804 -16.750 1.00 71.38 184 GLU A C 1
ATOM 1524 O O . GLU A 1 184 ? -13.596 -4.870 -16.482 1.00 71.38 184 GLU A O 1
#

Nearest PDB structures (foldseek):
  5bk4-assembly1_C  TM=2.375E-01  e=1.751E+00  Saccharomyces cerevisiae

Mean predicted aligned error: 8.01 Å

Foldseek 3Di:
DDFDFWDKWKWKKFALDPVLVVVLVVLVVVLVVLVVVLVPDPDPVVNVVSVLVSLVSLLCSLPDGSIDTDDIDRDVVVVCVVVVPQVTIAMFIFTKGKDKDADPPDDDDPVPRIDIDMDGPGGPADDEAEPPVCVVVCVVVVVDVPPPPPDSPDDSVVSDDQKDFDWDADPVRHIYTPDIGGDD

Radius of gyration: 21.14 Å; Cα contacts (8 Å, |Δi|>4): 235; chains: 1; bounding box: 57×35×50 Å

pLDDT: mean 85.77, std 13.94, range [42.88, 97.94]